Protein AF-A0AAN8GTQ2-F1 (afdb_monomer)

Radius of gyration: 20.66 Å; Cα contacts (8 Å, |Δi|>4): 176; chains: 1; bounding box: 75×50×49 Å

Mean predicted aligned error: 9.08 Å

Secondary structure (DSSP, 8-state):
-----------SHHHHHHHHHHHHHHHHH--SHHHHHHHHHHHHHHHHHHGGGGHHHHHHHHHHHHHHTT-SSHHHHHHHHHHHHHHHHHTS-HHHHHHHHGGGGG-SSHHHHHHHHHHHHHHHHHH-GGGS-HHHHHHHHHHHTT-SSHHHHHHHHHHHHHHHHHHHHHHHHHHHHTT--HHHHTTS--

InterPro domains:
  IPR011989 Armadillo-like helical [G3DSA:1.25.10.10] (17-190)
  IPR016024 Armadillo-type fold [SSF48371] (21-169)
  IPR021133 HEAT, type 2 [PS50077] (137-175)
  IPR024395 CLASP N-terminal domain [PF12348] (39-175)
  IPR034085 TOG domain [SM01349] (4-190)

Sequence (190 aa):
MRSSSLPSHPRTRTDDAAVIRSFLVNVNTTFTRGVVLLGMDILSALVSRLQERFRTQVGTVLPSLMDRLGDAKDQVREQDQALLLKIMDQAANPQFVWERMMGGFKHKNNRTREGLCLCLVSTLTVFGSQSLTLSKIVPHICNLLGDPTSQVRDGAMNCLIEIYRHVGERVRMDLGKKGLPQSRCVQMLK

Structure (mmCIF, N/CA/C/O backbone):
data_AF-A0AAN8GTQ2-F1
#
_entry.id   AF-A0AAN8GTQ2-F1
#
loop_
_atom_site.group_PDB
_atom_site.id
_atom_site.type_symbol
_atom_site.label_atom_id
_atom_site.label_alt_id
_atom_site.label_comp_id
_atom_site.label_asym_id
_atom_site.label_entity_id
_atom_site.label_seq_id
_atom_site.pdbx_PDB_ins_code
_atom_site.Cartn_x
_atom_site.Cartn_y
_atom_site.Cartn_z
_atom_site.occupancy
_atom_site.B_iso_or_equiv
_atom_site.auth_seq_id
_atom_site.auth_comp_id
_atom_site.auth_asym_id
_atom_site.auth_atom_id
_atom_site.pdbx_PDB_model_num
ATOM 1 N N . MET A 1 1 ? 46.907 -35.221 19.226 1.00 39.34 1 MET A N 1
ATOM 2 C CA . MET A 1 1 ? 47.387 -34.153 18.313 1.00 39.34 1 MET A CA 1
ATOM 3 C C . MET A 1 1 ? 47.202 -34.666 16.888 1.00 39.34 1 MET A C 1
ATOM 5 O O . MET A 1 1 ? 47.721 -35.732 16.628 1.00 39.34 1 MET A O 1
ATOM 9 N N . ARG A 1 2 ? 46.457 -34.094 15.938 1.00 40.84 2 ARG A N 1
ATOM 10 C CA . ARG A 1 2 ? 45.688 -32.849 15.781 1.00 40.84 2 ARG A CA 1
ATOM 11 C C . ARG A 1 2 ? 44.389 -33.210 15.037 1.00 40.84 2 ARG A C 1
ATOM 13 O O . ARG A 1 2 ? 44.450 -33.953 14.065 1.00 40.84 2 ARG A O 1
ATOM 20 N N . SER A 1 3 ? 43.249 -32.682 15.474 1.00 41.25 3 SER A N 1
ATOM 21 C CA . SER A 1 3 ? 42.011 -32.652 14.691 1.00 41.25 3 SER A CA 1
ATOM 22 C C . SER A 1 3 ? 42.158 -31.629 13.559 1.00 41.25 3 SER A C 1
ATOM 24 O O . SER A 1 3 ? 42.487 -30.469 13.798 1.00 41.25 3 SER A O 1
ATOM 26 N N . SER A 1 4 ? 41.948 -32.059 12.318 1.00 42.28 4 SER A N 1
ATOM 27 C CA . SER A 1 4 ? 41.868 -31.195 11.140 1.00 42.28 4 SER A CA 1
ATOM 28 C C . SER A 1 4 ? 40.453 -30.626 11.018 1.00 42.28 4 SER A C 1
ATOM 30 O O . SER A 1 4 ? 39.558 -31.237 10.441 1.00 42.28 4 SER A O 1
ATOM 32 N N . SER A 1 5 ? 40.234 -29.443 11.585 1.00 46.72 5 SER A N 1
ATOM 33 C CA . SER A 1 5 ? 39.046 -28.631 11.324 1.00 46.72 5 SER A CA 1
ATOM 34 C C . SER A 1 5 ? 39.146 -27.989 9.934 1.00 46.72 5 SER A C 1
ATOM 36 O O . SER A 1 5 ? 40.045 -27.197 9.657 1.00 46.72 5 SER A O 1
ATOM 38 N N . LEU A 1 6 ? 38.212 -28.342 9.046 1.00 45.44 6 LEU A N 1
ATOM 39 C CA . LEU A 1 6 ? 37.983 -27.642 7.779 1.00 45.44 6 LEU A CA 1
ATOM 40 C C . LEU A 1 6 ? 37.549 -26.188 8.059 1.00 45.44 6 LEU A C 1
ATOM 42 O O . LEU A 1 6 ? 36.713 -25.969 8.939 1.00 45.44 6 LEU A O 1
ATOM 46 N N . PRO A 1 7 ? 38.058 -25.187 7.320 1.00 41.56 7 PRO A N 1
ATOM 47 C CA . PRO A 1 7 ? 37.649 -23.803 7.512 1.00 41.56 7 PRO A CA 1
ATOM 48 C C . PRO A 1 7 ? 36.246 -23.574 6.933 1.00 41.56 7 PRO A C 1
ATOM 50 O O . PRO A 1 7 ? 36.043 -23.592 5.717 1.00 41.56 7 PRO A O 1
ATOM 53 N N . SER A 1 8 ? 35.274 -23.303 7.803 1.00 47.22 8 SER A N 1
ATOM 54 C CA . SER A 1 8 ? 33.954 -22.794 7.425 1.00 47.22 8 SER A CA 1
ATOM 55 C C . SER A 1 8 ? 34.099 -21.413 6.775 1.00 47.22 8 SER A C 1
ATOM 57 O O . SER A 1 8 ? 34.327 -20.416 7.459 1.00 47.22 8 SER A O 1
ATOM 59 N N . HIS A 1 9 ? 33.993 -21.348 5.447 1.00 44.94 9 HIS A N 1
ATOM 60 C CA . HIS A 1 9 ? 33.957 -20.084 4.709 1.00 44.94 9 HIS A CA 1
ATOM 61 C C . HIS A 1 9 ? 32.657 -19.318 5.010 1.00 44.94 9 HIS A C 1
ATOM 63 O O . HIS A 1 9 ? 31.577 -19.854 4.754 1.00 44.94 9 HIS A O 1
ATOM 69 N N . PRO A 1 10 ? 32.710 -18.049 5.452 1.00 40.88 10 PRO A N 1
ATOM 70 C CA . PRO A 1 10 ? 31.519 -17.220 5.563 1.00 40.88 10 PRO A CA 1
ATOM 71 C C . PRO A 1 10 ? 31.156 -16.650 4.178 1.00 40.88 10 PRO A C 1
ATOM 73 O O . PRO A 1 10 ? 31.469 -15.506 3.861 1.00 40.88 10 PRO A O 1
ATOM 76 N N . ARG A 1 11 ? 30.505 -17.449 3.322 1.00 53.31 11 ARG A N 1
ATOM 77 C CA . ARG A 1 11 ? 29.858 -16.958 2.087 1.00 53.31 11 ARG A CA 1
ATOM 78 C C . ARG A 1 11 ? 28.407 -16.606 2.375 1.00 53.31 11 ARG A C 1
ATOM 80 O O . ARG A 1 11 ? 27.545 -17.464 2.231 1.00 53.31 11 ARG A O 1
ATOM 87 N N . THR A 1 12 ? 28.120 -15.388 2.821 1.00 55.59 12 THR A N 1
ATOM 88 C CA . THR A 1 12 ? 26.711 -14.986 3.014 1.00 55.59 12 THR A CA 1
ATOM 89 C C . THR A 1 12 ? 26.444 -13.501 2.776 1.00 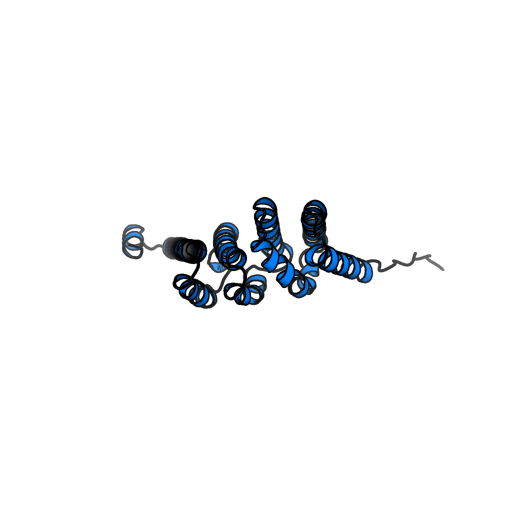55.59 12 THR A C 1
ATOM 91 O O . THR A 1 12 ? 25.449 -13.168 2.150 1.00 55.59 12 THR A O 1
ATOM 94 N N . ARG A 1 13 ? 27.315 -12.576 3.202 1.00 51.56 13 ARG A N 1
ATOM 95 C CA . ARG A 1 13 ? 26.955 -11.141 3.219 1.00 51.56 13 ARG A CA 1
ATOM 96 C C . ARG A 1 13 ? 27.177 -10.384 1.902 1.00 51.56 13 ARG A C 1
ATOM 98 O O . ARG A 1 13 ? 26.409 -9.482 1.578 1.00 51.56 13 ARG A O 1
ATOM 105 N N . THR A 1 14 ? 28.236 -10.706 1.165 1.00 54.50 14 THR A N 1
ATOM 106 C CA . THR A 1 14 ? 28.627 -9.998 -0.070 1.00 54.50 14 THR A CA 1
ATOM 107 C C . THR A 1 14 ? 27.729 -10.352 -1.252 1.00 54.50 14 THR A C 1
ATOM 109 O O . THR A 1 14 ? 27.403 -9.473 -2.053 1.00 54.50 14 THR A O 1
ATOM 112 N N . ASP A 1 15 ? 27.284 -11.607 -1.309 1.00 62.19 15 ASP A N 1
ATOM 113 C CA . ASP A 1 15 ? 26.455 -12.130 -2.393 1.00 62.19 15 ASP A CA 1
ATOM 114 C C . ASP A 1 15 ? 25.037 -11.545 -2.325 1.00 62.19 15 ASP A C 1
ATOM 116 O O . ASP A 1 15 ? 24.541 -11.032 -3.324 1.00 62.19 15 ASP A O 1
ATOM 120 N N . ASP A 1 16 ? 24.424 -11.493 -1.136 1.00 62.66 16 ASP A N 1
ATOM 121 C CA . ASP A 1 16 ? 23.087 -10.909 -0.937 1.00 62.66 16 ASP A CA 1
ATOM 122 C C . ASP A 1 16 ? 23.023 -9.438 -1.380 1.00 62.66 16 ASP A C 1
ATOM 124 O O . ASP A 1 16 ? 22.115 -9.030 -2.106 1.00 62.66 16 ASP A O 1
ATOM 128 N N . ALA A 1 17 ? 24.025 -8.637 -1.002 1.00 64.56 17 ALA A N 1
ATOM 129 C CA . ALA A 1 17 ? 24.090 -7.228 -1.381 1.00 64.56 17 ALA A CA 1
ATOM 130 C C . ALA A 1 17 ? 24.299 -7.034 -2.894 1.00 64.56 17 ALA A C 1
ATOM 132 O O . ALA A 1 17 ? 23.808 -6.059 -3.464 1.00 64.56 17 ALA A O 1
ATOM 133 N N . ALA A 1 18 ? 25.018 -7.943 -3.560 1.00 64.69 18 ALA A N 1
ATOM 134 C CA . ALA A 1 18 ? 25.186 -7.914 -5.010 1.00 64.69 18 ALA A CA 1
ATOM 135 C C . ALA A 1 18 ? 23.881 -8.261 -5.741 1.00 64.69 18 ALA A C 1
ATOM 137 O O . ALA A 1 18 ? 23.528 -7.560 -6.690 1.00 64.69 18 ALA A O 1
ATOM 138 N N . VAL A 1 19 ? 23.128 -9.262 -5.266 1.00 66.31 19 VAL A N 1
ATOM 139 C CA . VAL A 1 19 ? 21.817 -9.595 -5.848 1.00 66.31 19 VAL A CA 1
ATOM 140 C C . VAL A 1 19 ? 20.821 -8.456 -5.645 1.00 66.31 19 VAL A C 1
ATOM 142 O O . VAL A 1 19 ? 20.100 -8.113 -6.573 1.00 66.31 19 VAL A O 1
ATOM 145 N N . ILE A 1 20 ? 20.819 -7.797 -4.485 1.00 68.12 20 ILE A N 1
ATOM 146 C CA . ILE A 1 20 ? 19.931 -6.651 -4.233 1.00 68.12 20 ILE A CA 1
ATOM 147 C C . ILE A 1 20 ? 20.308 -5.456 -5.106 1.00 68.12 20 ILE A C 1
ATOM 149 O O . ILE A 1 20 ? 19.430 -4.818 -5.678 1.00 68.12 20 ILE A O 1
ATOM 153 N N . ARG A 1 21 ? 21.602 -5.175 -5.291 1.00 68.38 21 ARG A N 1
ATOM 154 C CA . ARG A 1 21 ? 22.041 -4.159 -6.260 1.00 68.38 21 ARG A CA 1
ATOM 155 C C . ARG A 1 21 ? 21.619 -4.519 -7.684 1.00 68.38 21 ARG A C 1
ATOM 157 O O . ARG A 1 21 ? 21.127 -3.651 -8.394 1.00 68.3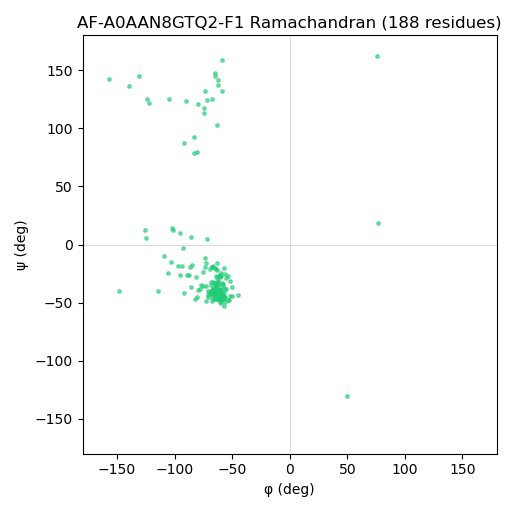8 21 ARG A O 1
ATOM 164 N N . SER A 1 22 ? 21.751 -5.784 -8.082 1.00 65.56 22 SER A N 1
ATOM 165 C CA . SER A 1 22 ? 21.263 -6.264 -9.379 1.00 65.56 22 SER A CA 1
ATOM 166 C C . SER A 1 22 ? 19.741 -6.130 -9.502 1.00 65.56 22 SER A C 1
ATOM 168 O O . SER A 1 22 ? 19.268 -5.704 -10.548 1.00 65.56 22 SER A O 1
ATOM 170 N N . PHE A 1 23 ? 18.976 -6.385 -8.435 1.00 65.25 23 PHE A N 1
ATOM 171 C CA . PHE A 1 23 ? 17.535 -6.134 -8.385 1.00 65.25 23 PHE A CA 1
ATOM 172 C C . PHE A 1 23 ? 17.208 -4.652 -8.591 1.00 65.25 23 PHE A C 1
ATOM 174 O O . PHE A 1 23 ? 16.395 -4.335 -9.451 1.00 65.25 23 PHE A O 1
ATOM 181 N N . LEU A 1 24 ? 17.865 -3.740 -7.866 1.00 64.19 24 LEU A N 1
ATOM 182 C CA . LEU A 1 24 ? 17.645 -2.297 -8.027 1.00 64.19 24 LEU A CA 1
ATOM 183 C C . LEU A 1 24 ? 17.963 -1.835 -9.449 1.00 64.19 24 LEU A C 1
ATOM 185 O O . LEU A 1 24 ? 17.229 -1.025 -10.005 1.00 64.19 24 LEU A O 1
ATOM 189 N N . VAL A 1 25 ? 19.023 -2.374 -10.056 1.00 59.53 25 VAL A N 1
ATOM 190 C CA . VAL A 1 25 ? 19.352 -2.119 -11.462 1.00 59.53 25 VAL A CA 1
ATOM 191 C C . VAL A 1 25 ? 18.269 -2.696 -12.377 1.00 59.53 25 VAL A C 1
ATOM 193 O O . VAL A 1 25 ? 17.776 -1.994 -13.250 1.00 59.53 25 VAL A O 1
ATOM 196 N N . ASN A 1 26 ? 17.816 -3.927 -12.180 1.00 59.34 26 ASN A N 1
ATOM 197 C CA . ASN A 1 26 ? 16.805 -4.523 -13.054 1.00 59.34 26 ASN A CA 1
ATOM 198 C C . ASN A 1 26 ? 15.456 -3.792 -12.958 1.00 59.34 26 ASN A C 1
ATOM 200 O O . ASN A 1 26 ? 14.866 -3.478 -13.991 1.00 59.34 26 ASN A O 1
ATOM 204 N N . VAL A 1 27 ? 15.007 -3.441 -11.750 1.00 58.88 27 VAL A N 1
ATOM 205 C CA . VAL A 1 27 ? 13.732 -2.736 -11.540 1.00 58.88 27 VAL A CA 1
ATOM 206 C C . VAL A 1 27 ? 13.791 -1.275 -11.984 1.00 58.88 27 VAL A C 1
ATOM 208 O O . VAL A 1 27 ? 12.810 -0.790 -12.543 1.00 58.88 27 VAL A O 1
ATOM 211 N N . ASN A 1 28 ? 14.924 -0.583 -11.810 1.00 55.06 28 ASN A N 1
ATOM 212 C CA . ASN A 1 28 ? 15.045 0.820 -12.223 1.00 55.06 28 ASN A CA 1
ATOM 213 C C . ASN A 1 28 ? 15.472 1.007 -13.692 1.00 55.06 28 ASN A C 1
ATOM 215 O O . ASN A 1 28 ? 15.267 2.094 -14.227 1.00 55.06 28 ASN A O 1
ATOM 219 N N . THR A 1 29 ? 16.059 -0.002 -14.355 1.00 47.34 29 THR A N 1
ATOM 220 C CA . THR A 1 29 ? 16.800 0.215 -15.620 1.00 47.34 29 THR A CA 1
ATOM 221 C C . THR A 1 29 ? 16.354 -0.629 -16.821 1.00 47.34 29 THR A C 1
ATOM 223 O O . THR A 1 29 ? 16.991 -0.521 -17.866 1.00 47.34 29 THR A O 1
ATOM 226 N N . THR A 1 30 ? 15.281 -1.436 -16.769 1.00 46.06 30 THR A N 1
ATOM 227 C CA . THR A 1 30 ? 14.898 -2.253 -17.947 1.00 46.06 30 THR A CA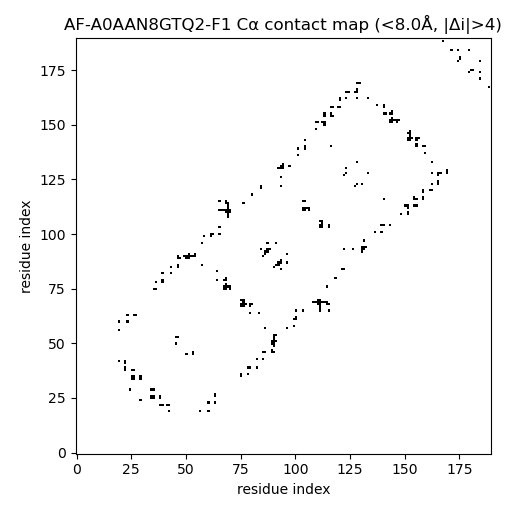 1
ATOM 228 C C . THR A 1 30 ? 13.482 -2.031 -18.485 1.00 46.06 30 THR A C 1
ATOM 230 O O . THR A 1 30 ? 12.469 -2.227 -17.824 1.00 46.06 30 THR A O 1
ATOM 233 N N . PHE A 1 31 ? 13.448 -1.655 -19.768 1.00 51.41 31 PHE A N 1
ATOM 234 C CA . PHE A 1 31 ? 12.292 -1.320 -20.609 1.00 51.41 31 PHE A CA 1
ATOM 235 C C . PHE A 1 31 ? 11.422 -2.539 -21.000 1.00 51.41 31 PHE A C 1
ATOM 237 O O . PHE A 1 31 ? 10.493 -2.411 -21.798 1.00 51.41 31 PHE A O 1
ATOM 244 N N . THR A 1 32 ? 11.715 -3.743 -20.487 1.00 55.62 32 THR A N 1
ATOM 245 C CA . THR A 1 32 ? 11.077 -4.996 -20.921 1.00 55.62 32 THR A CA 1
ATOM 246 C C . THR A 1 32 ? 10.421 -5.749 -19.758 1.00 55.62 32 THR A C 1
ATOM 248 O O . THR A 1 32 ? 11.040 -6.098 -18.757 1.00 55.62 32 THR A O 1
ATOM 251 N N . ARG A 1 33 ? 9.123 -6.052 -19.923 1.00 58.84 33 ARG A N 1
ATOM 252 C CA . ARG A 1 33 ? 8.247 -6.732 -18.942 1.00 58.84 33 ARG A CA 1
ATOM 253 C C . ARG A 1 33 ? 8.879 -7.956 -18.274 1.00 58.84 33 ARG A C 1
ATOM 255 O O . ARG A 1 33 ? 8.702 -8.145 -17.078 1.00 58.84 33 ARG A O 1
ATOM 262 N N . GLY A 1 34 ? 9.558 -8.798 -19.054 1.00 61.09 34 GLY A N 1
ATOM 263 C CA . GLY A 1 34 ? 10.115 -10.057 -18.555 1.00 61.09 34 GLY A CA 1
ATOM 264 C C . GLY A 1 34 ? 11.180 -9.853 -17.479 1.00 61.09 34 GLY A C 1
ATOM 265 O O . GLY A 1 34 ? 11.255 -10.645 -16.548 1.00 61.09 34 GLY A O 1
ATOM 266 N N . VAL A 1 35 ? 11.951 -8.766 -17.561 1.00 72.12 35 VAL A N 1
ATOM 267 C CA . VAL A 1 35 ? 13.033 -8.491 -16.608 1.00 72.12 35 VAL A CA 1
ATOM 268 C C . VAL A 1 35 ? 12.485 -7.972 -15.277 1.00 72.12 35 VAL A C 1
ATOM 270 O O . VAL A 1 35 ? 13.002 -8.336 -14.224 1.00 72.12 35 VAL A O 1
ATOM 273 N N . VAL A 1 36 ? 11.396 -7.195 -15.304 1.00 74.69 36 VAL A N 1
ATOM 274 C CA . VAL A 1 36 ? 10.745 -6.686 -14.084 1.00 74.69 36 VAL A CA 1
ATOM 275 C C . VAL A 1 36 ? 10.109 -7.821 -13.277 1.00 74.69 36 VAL A C 1
ATOM 277 O O . VAL A 1 36 ? 10.369 -7.922 -12.080 1.00 74.69 36 VAL A O 1
ATOM 280 N N . LEU A 1 37 ? 9.329 -8.697 -13.924 1.00 82.06 37 LEU A N 1
ATOM 281 C CA . LEU A 1 37 ? 8.673 -9.826 -13.244 1.00 82.06 37 LEU A CA 1
ATOM 282 C C . LEU A 1 37 ? 9.709 -10.813 -12.688 1.00 82.06 37 LEU A C 1
ATOM 284 O O . LEU A 1 37 ? 9.640 -11.182 -11.519 1.00 82.06 37 LEU A O 1
ATOM 288 N N . LEU A 1 38 ? 10.742 -11.144 -13.474 1.00 83.75 38 LEU A N 1
ATOM 289 C CA . LEU A 1 38 ? 11.848 -11.978 -12.998 1.00 83.75 38 LEU A CA 1
ATOM 290 C C . LEU A 1 38 ? 12.585 -11.327 -11.818 1.00 83.75 38 LEU A C 1
ATOM 292 O O . LEU A 1 38 ? 12.955 -12.006 -10.863 1.00 83.75 38 LEU A O 1
ATOM 296 N N . GLY A 1 39 ? 12.783 -10.007 -11.856 1.00 84.69 39 GLY A N 1
ATOM 297 C CA . GLY A 1 39 ? 13.346 -9.254 -10.739 1.00 84.69 39 GLY A CA 1
ATOM 298 C C . GLY A 1 39 ? 12.512 -9.407 -9.465 1.00 84.69 39 GLY A C 1
ATOM 299 O O . GLY A 1 39 ? 13.067 -9.699 -8.404 1.00 84.69 39 GLY A O 1
ATOM 300 N N . MET A 1 40 ? 11.188 -9.266 -9.563 1.00 89.00 40 MET A N 1
ATOM 301 C CA . MET A 1 40 ? 10.267 -9.466 -8.438 1.00 89.00 40 MET A CA 1
ATOM 302 C C . MET A 1 40 ? 10.278 -10.909 -7.923 1.00 89.00 40 MET A C 1
ATOM 304 O O . MET A 1 40 ? 10.277 -11.105 -6.709 1.00 89.00 40 MET A O 1
ATOM 308 N N . ASP A 1 41 ? 10.360 -11.912 -8.800 1.00 89.50 41 ASP A N 1
ATOM 309 C CA . ASP A 1 41 ? 10.472 -13.322 -8.404 1.00 89.50 41 ASP A CA 1
ATOM 310 C C . ASP A 1 41 ? 11.772 -13.605 -7.647 1.00 89.50 41 ASP A C 1
ATOM 312 O O . ASP A 1 41 ? 11.758 -14.246 -6.593 1.00 89.50 41 ASP A O 1
ATOM 316 N N . ILE A 1 42 ? 12.897 -13.067 -8.129 1.00 88.50 42 ILE A N 1
ATOM 317 C CA . ILE A 1 42 ? 14.187 -13.169 -7.438 1.00 88.50 42 ILE A CA 1
ATOM 318 C C . ILE A 1 42 ? 14.102 -12.496 -6.068 1.00 88.50 42 ILE A C 1
ATOM 320 O O . ILE A 1 42 ? 14.543 -13.074 -5.072 1.00 88.50 42 ILE A O 1
ATOM 324 N N . LEU A 1 43 ? 13.510 -11.300 -5.982 1.00 90.19 43 LEU A N 1
ATOM 325 C CA . LEU A 1 43 ? 13.360 -10.613 -4.702 1.00 90.19 43 LEU A CA 1
ATOM 326 C C . LEU A 1 43 ? 12.437 -11.380 -3.753 1.00 90.19 43 LEU A C 1
ATOM 328 O O . LEU A 1 43 ? 12.752 -11.528 -2.576 1.00 90.19 43 LEU A O 1
ATOM 332 N N . SER A 1 44 ? 11.343 -11.935 -4.266 1.00 93.44 44 SER A N 1
ATOM 333 C CA . SER A 1 44 ? 10.432 -12.800 -3.519 1.00 93.44 44 SER A CA 1
ATOM 334 C C . SER A 1 44 ? 11.153 -14.030 -2.961 1.00 93.44 44 SER A C 1
ATOM 336 O O . SER A 1 44 ? 10.964 -14.379 -1.792 1.00 93.44 44 SER A O 1
ATOM 338 N N . ALA A 1 45 ? 12.016 -14.669 -3.755 1.00 91.81 45 ALA A N 1
ATOM 339 C CA . ALA A 1 45 ? 12.839 -15.790 -3.310 1.00 91.81 45 ALA A CA 1
ATOM 340 C C . ALA A 1 45 ? 13.860 -15.364 -2.242 1.00 91.81 45 ALA A C 1
ATOM 342 O O . ALA A 1 45 ? 14.048 -16.072 -1.251 1.00 91.81 45 ALA A O 1
ATOM 343 N N . LEU A 1 46 ? 14.480 -14.187 -2.390 1.00 89.69 46 LEU A N 1
ATOM 344 C CA . LEU A 1 46 ? 15.387 -13.627 -1.387 1.00 89.69 46 LEU A CA 1
ATOM 345 C C . LEU A 1 46 ? 14.681 -13.331 -0.066 1.00 89.69 46 LEU A C 1
ATOM 347 O O . LEU A 1 46 ? 15.224 -13.678 0.980 1.00 89.69 46 LEU A O 1
ATOM 351 N N . VAL A 1 47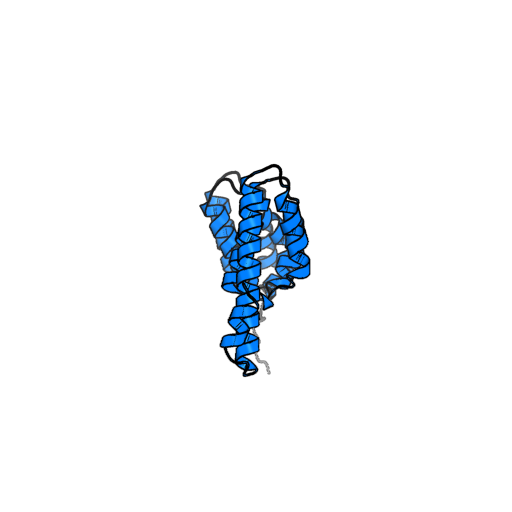 ? 13.482 -12.744 -0.096 1.00 94.62 47 VAL A N 1
ATOM 352 C CA . VAL A 1 47 ? 12.665 -12.515 1.105 1.00 94.62 47 VAL A CA 1
ATOM 353 C C . VAL A 1 47 ? 12.407 -13.844 1.811 1.00 94.62 47 VAL A C 1
ATOM 355 O O . VAL A 1 47 ? 12.673 -13.954 3.005 1.00 94.62 47 VAL A O 1
ATOM 358 N N . SER A 1 48 ? 12.024 -14.892 1.072 1.00 95.00 48 SER A N 1
ATOM 359 C CA . SER A 1 48 ? 11.834 -16.222 1.665 1.00 95.00 48 SER A CA 1
ATOM 360 C C . SER A 1 48 ? 13.111 -16.856 2.207 1.00 95.00 48 SER A C 1
ATOM 362 O O . SER A 1 48 ? 13.068 -17.563 3.210 1.00 95.00 48 SER A O 1
ATOM 364 N N . ARG A 1 49 ? 14.263 -16.617 1.581 1.00 94.12 49 ARG A N 1
ATOM 365 C CA . ARG A 1 49 ? 15.538 -17.188 2.033 1.00 94.12 49 ARG A CA 1
ATOM 366 C C . ARG A 1 49 ? 16.123 -16.448 3.236 1.00 94.12 49 ARG A C 1
ATOM 368 O O . ARG A 1 49 ? 16.768 -17.052 4.095 1.00 94.12 49 ARG A O 1
ATOM 375 N N . LEU A 1 50 ? 15.985 -15.127 3.259 1.00 91.25 50 LEU A N 1
ATOM 376 C CA . LEU A 1 50 ? 16.634 -14.257 4.235 1.00 91.25 50 LEU A CA 1
ATOM 377 C C . LEU A 1 50 ? 15.731 -13.933 5.426 1.00 91.25 50 LEU A C 1
ATOM 379 O O . LEU A 1 50 ? 16.276 -13.702 6.507 1.00 91.25 50 LEU A O 1
ATOM 383 N N . GLN A 1 51 ? 14.405 -13.969 5.256 1.00 94.00 51 GLN A N 1
ATOM 384 C CA . GLN A 1 51 ? 13.418 -13.682 6.303 1.00 94.00 51 GLN A CA 1
ATOM 385 C C . GLN A 1 51 ? 13.757 -12.350 6.999 1.00 94.00 51 GLN A C 1
ATOM 387 O O . GLN A 1 51 ? 14.079 -11.366 6.328 1.00 94.00 51 GLN A O 1
ATOM 392 N N . GLU A 1 52 ? 13.801 -12.311 8.332 1.00 92.81 52 GLU A N 1
ATOM 393 C CA . GLU A 1 52 ? 14.145 -11.120 9.119 1.00 92.81 52 GLU A CA 1
ATOM 394 C C . GLU A 1 52 ? 15.489 -10.473 8.736 1.00 92.81 52 GLU A C 1
ATOM 396 O O . GLU A 1 52 ? 15.651 -9.257 8.869 1.00 92.81 52 GLU A O 1
ATOM 401 N N . ARG A 1 53 ? 16.462 -11.229 8.198 1.00 91.06 53 ARG A N 1
ATOM 402 C CA . ARG A 1 53 ? 17.742 -10.649 7.735 1.00 91.06 53 ARG A CA 1
ATOM 403 C C . ARG A 1 53 ? 17.544 -9.683 6.565 1.00 91.06 53 ARG A C 1
ATOM 405 O O . ARG A 1 53 ? 18.322 -8.737 6.408 1.00 91.06 53 ARG A O 1
ATOM 412 N N . PHE A 1 54 ? 16.482 -9.874 5.781 1.00 92.12 54 PHE A N 1
ATOM 413 C CA . PHE A 1 54 ? 16.105 -8.980 4.689 1.00 92.12 54 PHE A CA 1
ATOM 414 C C . PHE A 1 54 ? 15.641 -7.603 5.187 1.00 92.12 54 PHE A C 1
ATOM 416 O O . PHE A 1 54 ? 15.708 -6.634 4.435 1.00 92.12 54 PHE A O 1
ATOM 423 N N . ARG A 1 55 ? 15.250 -7.455 6.463 1.00 92.94 55 ARG A N 1
ATOM 424 C CA . ARG A 1 55 ? 14.783 -6.181 7.043 1.00 92.94 55 ARG A CA 1
ATOM 425 C C . ARG A 1 55 ? 15.718 -5.001 6.776 1.00 92.94 55 ARG A C 1
ATOM 427 O O . ARG A 1 55 ? 15.254 -3.887 6.549 1.00 92.94 55 ARG A O 1
ATOM 434 N N . THR A 1 56 ? 17.030 -5.245 6.774 1.00 90.00 56 THR A N 1
ATOM 435 C CA . THR A 1 56 ? 18.059 -4.220 6.505 1.00 90.00 56 THR A CA 1
ATOM 436 C C . THR A 1 56 ? 18.007 -3.657 5.082 1.00 90.00 56 THR A C 1
ATOM 438 O O . THR A 1 56 ? 18.504 -2.564 4.839 1.00 90.00 56 THR A O 1
ATOM 441 N N . GLN A 1 57 ? 17.381 -4.385 4.160 1.00 88.19 57 GLN A N 1
ATOM 442 C CA . GLN A 1 57 ? 17.323 -4.104 2.727 1.00 88.19 57 GLN A CA 1
ATOM 443 C C . GLN A 1 57 ? 15.977 -3.506 2.312 1.00 88.19 57 GLN A C 1
ATOM 445 O O . GLN A 1 57 ? 15.864 -2.910 1.244 1.00 88.19 57 GLN A O 1
ATOM 450 N N . VAL A 1 58 ? 14.962 -3.608 3.178 1.00 91.19 58 VAL A N 1
ATOM 451 C CA . VAL A 1 58 ? 13.605 -3.092 2.944 1.00 91.19 58 VAL A CA 1
ATOM 452 C C . VAL A 1 58 ? 13.634 -1.617 2.541 1.00 91.19 58 VAL A C 1
ATOM 454 O O . VAL A 1 58 ? 13.048 -1.246 1.531 1.00 91.19 58 VAL A O 1
ATOM 457 N N . GLY A 1 59 ? 14.375 -0.775 3.269 1.00 88.94 59 GLY A N 1
ATOM 458 C CA . GLY A 1 59 ? 14.475 0.655 2.945 1.00 88.94 59 GLY A CA 1
ATOM 459 C C . GLY A 1 59 ? 15.082 0.938 1.566 1.00 88.94 59 GLY A C 1
ATOM 460 O O . GLY A 1 59 ? 14.761 1.952 0.957 1.00 88.94 59 GLY A O 1
ATOM 461 N N . THR A 1 60 ? 15.922 0.035 1.064 1.00 87.19 60 THR A N 1
ATOM 462 C CA . THR A 1 60 ? 16.573 0.159 -0.240 1.00 87.19 60 THR A CA 1
ATOM 463 C C . THR A 1 60 ? 15.639 -0.233 -1.384 1.00 87.19 60 THR A C 1
ATOM 465 O O . THR A 1 60 ? 15.654 0.422 -2.420 1.00 87.19 60 THR A O 1
ATOM 468 N N . VAL A 1 61 ? 14.822 -1.276 -1.210 1.00 89.50 61 VAL A N 1
ATOM 469 C CA . VAL A 1 61 ? 13.942 -1.786 -2.279 1.00 89.50 61 VAL A CA 1
ATOM 470 C C . VAL A 1 61 ? 12.587 -1.083 -2.344 1.00 89.50 61 VAL A C 1
ATOM 472 O O . VAL A 1 61 ? 11.989 -1.018 -3.415 1.00 89.50 61 VAL A O 1
ATOM 475 N N . LEU A 1 62 ? 12.104 -0.534 -1.224 1.00 91.44 62 LEU A N 1
ATOM 476 C CA . LEU A 1 62 ? 10.762 0.046 -1.138 1.00 91.44 62 LEU A CA 1
ATOM 477 C C . LEU A 1 62 ? 10.470 1.167 -2.145 1.00 91.44 62 LEU A C 1
ATOM 479 O O . LEU A 1 62 ? 9.372 1.143 -2.693 1.00 91.44 62 LEU A O 1
ATOM 483 N N . PRO A 1 63 ? 11.377 2.126 -2.429 1.00 90.75 63 PRO A N 1
ATOM 484 C CA . PRO A 1 63 ? 11.108 3.160 -3.430 1.00 90.75 63 PRO A CA 1
ATOM 485 C C . PRO A 1 63 ? 10.767 2.578 -4.804 1.00 90.75 63 PRO A C 1
ATOM 487 O O . PRO A 1 63 ? 9.771 2.963 -5.409 1.00 90.75 63 PRO A O 1
ATOM 490 N N . SER A 1 64 ? 11.540 1.586 -5.248 1.00 89.56 64 SER A N 1
ATOM 491 C CA . SER A 1 64 ? 11.319 0.921 -6.529 1.00 89.56 64 SER A CA 1
ATOM 492 C C . SER A 1 64 ? 10.014 0.121 -6.544 1.00 89.56 64 SER A C 1
ATOM 494 O O . SER A 1 64 ? 9.291 0.190 -7.532 1.00 89.56 64 SER A O 1
ATOM 496 N N . LEU A 1 65 ? 9.678 -0.595 -5.462 1.00 93.19 65 LEU A N 1
ATOM 497 C CA . LEU A 1 65 ? 8.395 -1.307 -5.353 1.00 93.19 65 LEU A CA 1
ATOM 498 C C . LEU A 1 65 ? 7.216 -0.318 -5.386 1.00 93.19 65 LEU A C 1
ATOM 500 O O . LEU A 1 65 ? 6.308 -0.451 -6.195 1.00 93.19 65 LEU A O 1
ATOM 504 N N . MET A 1 66 ? 7.279 0.783 -4.629 1.00 94.00 66 MET A N 1
ATOM 505 C CA . MET A 1 66 ? 6.238 1.822 -4.677 1.00 94.00 66 MET A CA 1
ATOM 506 C C . MET A 1 66 ? 6.007 2.377 -6.090 1.00 94.00 66 MET A C 1
ATOM 508 O O . MET A 1 66 ? 4.863 2.614 -6.476 1.00 94.00 66 MET A O 1
ATOM 512 N N . ASP A 1 67 ? 7.056 2.549 -6.894 1.00 91.50 67 ASP A N 1
ATOM 513 C CA . ASP A 1 67 ? 6.895 2.961 -8.290 1.00 91.50 67 ASP A CA 1
ATOM 514 C C . ASP A 1 67 ? 6.163 1.904 -9.132 1.00 91.50 67 ASP A C 1
ATOM 516 O O . ASP A 1 67 ? 5.416 2.254 -10.052 1.00 91.50 67 ASP A O 1
ATOM 520 N N . ARG A 1 68 ? 6.356 0.614 -8.831 1.00 92.25 68 ARG A N 1
ATOM 521 C CA . ARG A 1 68 ? 5.724 -0.512 -9.536 1.00 92.25 68 ARG A CA 1
ATOM 522 C C . ARG A 1 68 ? 4.252 -0.706 -9.181 1.00 92.25 68 ARG A C 1
ATOM 524 O O . ARG A 1 68 ? 3.506 -1.137 -10.057 1.00 92.25 68 ARG A O 1
ATOM 531 N N . LEU A 1 69 ? 3.787 -0.244 -8.019 1.00 95.56 69 LEU A N 1
ATOM 532 C CA . LEU A 1 69 ? 2.347 -0.094 -7.751 1.00 95.56 69 LEU A CA 1
ATOM 533 C C . LEU A 1 69 ? 1.638 0.809 -8.773 1.00 95.56 69 LEU A C 1
ATOM 535 O O . LEU A 1 69 ? 0.421 0.749 -8.901 1.00 95.56 69 LEU A O 1
ATOM 539 N N . GLY A 1 70 ? 2.374 1.658 -9.496 1.00 95.06 70 GLY A N 1
ATOM 540 C CA . GLY A 1 70 ? 1.842 2.514 -10.553 1.00 95.06 70 GLY A CA 1
ATOM 541 C C . GLY A 1 70 ? 2.097 2.023 -11.977 1.00 95.06 70 GLY A C 1
ATOM 542 O O . GLY A 1 70 ? 1.943 2.822 -12.907 1.00 95.06 70 GLY A O 1
ATOM 543 N N . ASP A 1 71 ? 2.535 0.773 -12.165 1.00 94.31 71 ASP A N 1
ATOM 544 C CA . ASP A 1 71 ? 2.891 0.242 -13.482 1.00 94.31 71 ASP A CA 1
ATOM 545 C C . ASP A 1 71 ? 1.677 0.166 -14.425 1.00 94.31 71 ASP A C 1
ATOM 547 O O . ASP A 1 71 ? 0.534 -0.061 -14.013 1.00 94.31 71 ASP A O 1
ATOM 551 N N . ALA A 1 72 ? 1.924 0.350 -15.724 1.00 91.00 72 ALA A N 1
ATOM 552 C CA . ALA A 1 72 ? 0.886 0.297 -16.748 1.00 91.00 72 ALA A CA 1
ATOM 553 C C . ALA A 1 72 ? 0.235 -1.091 -16.869 1.00 91.00 72 ALA A C 1
ATOM 555 O O . ALA A 1 72 ? -0.866 -1.192 -17.402 1.00 91.00 72 ALA A O 1
ATOM 556 N N . LYS A 1 73 ? 0.905 -2.153 -16.400 1.00 90.00 73 LYS A N 1
ATOM 557 C CA . LYS A 1 73 ? 0.424 -3.534 -16.489 1.00 90.00 73 LYS A CA 1
ATOM 558 C C . LYS A 1 73 ? -0.087 -4.033 -15.146 1.00 90.00 73 LYS A C 1
ATOM 560 O O . LYS A 1 73 ? 0.658 -4.069 -14.172 1.00 90.00 73 LYS A O 1
ATOM 565 N N . ASP A 1 74 ? -1.323 -4.511 -15.143 1.00 92.94 74 ASP A N 1
ATOM 566 C CA . ASP A 1 74 ? -2.028 -4.988 -13.948 1.00 92.94 74 ASP A CA 1
ATOM 567 C C . ASP A 1 74 ? -1.256 -6.105 -13.244 1.00 92.94 74 ASP A C 1
ATOM 569 O O . ASP A 1 74 ? -0.981 -6.003 -12.054 1.00 92.94 74 ASP A O 1
ATOM 573 N N . GLN A 1 75 ? -0.751 -7.072 -14.014 1.00 93.38 75 GLN A N 1
ATOM 574 C CA . GLN A 1 75 ? 0.075 -8.167 -13.504 1.00 93.38 75 GLN A CA 1
ATOM 575 C C . GLN A 1 75 ? 1.310 -7.689 -12.716 1.00 93.38 75 GLN A C 1
ATOM 577 O O . GLN A 1 75 ? 1.675 -8.300 -11.717 1.00 93.38 75 GLN A O 1
ATOM 582 N N . VAL A 1 76 ? 1.966 -6.603 -13.150 1.00 92.94 76 VAL A N 1
ATOM 583 C CA . VAL A 1 76 ? 3.135 -6.058 -12.435 1.00 92.94 76 VAL A CA 1
ATOM 584 C C . VAL A 1 76 ? 2.691 -5.468 -11.099 1.00 92.94 76 VAL A C 1
ATOM 586 O O . VAL A 1 76 ? 3.343 -5.708 -10.090 1.00 92.94 76 VAL A O 1
ATOM 589 N N . ARG A 1 77 ? 1.567 -4.740 -11.078 1.00 95.06 77 ARG A N 1
ATOM 590 C CA . ARG A 1 77 ? 1.021 -4.147 -9.848 1.00 95.06 77 ARG A CA 1
ATOM 591 C C . ARG A 1 77 ? 0.576 -5.215 -8.848 1.00 95.06 77 ARG A C 1
ATOM 593 O O . ARG A 1 77 ? 0.840 -5.080 -7.658 1.00 95.06 77 ARG A O 1
ATOM 600 N N . GLU A 1 78 ? -0.070 -6.276 -9.325 1.00 96.00 78 GLU A N 1
ATOM 601 C CA . GLU A 1 78 ? -0.519 -7.405 -8.502 1.00 96.00 78 GLU A CA 1
ATOM 602 C C . GLU A 1 78 ? 0.661 -8.159 -7.881 1.00 96.00 78 GLU A C 1
ATOM 604 O O . GLU A 1 78 ? 0.671 -8.412 -6.675 1.00 96.00 78 GLU A O 1
ATOM 609 N N . GLN A 1 79 ? 1.690 -8.474 -8.675 1.00 95.44 79 GLN A N 1
ATOM 610 C CA . GLN A 1 79 ? 2.885 -9.157 -8.178 1.00 95.44 79 GLN A CA 1
ATOM 611 C C . GLN A 1 79 ? 3.685 -8.280 -7.207 1.00 95.44 79 GLN A C 1
ATOM 613 O O . GLN A 1 79 ? 4.192 -8.779 -6.201 1.00 95.44 79 GLN A O 1
ATOM 618 N N . ASP A 1 80 ? 3.763 -6.976 -7.471 1.00 96.25 80 ASP A N 1
ATOM 619 C CA . ASP A 1 80 ? 4.395 -6.013 -6.575 1.00 96.25 80 ASP A CA 1
ATOM 620 C C . ASP A 1 80 ? 3.665 -5.917 -5.227 1.00 96.25 80 ASP A C 1
ATOM 622 O O . ASP A 1 80 ? 4.287 -6.035 -4.170 1.00 96.25 80 ASP A O 1
ATOM 626 N N . GLN A 1 81 ? 2.333 -5.810 -5.245 1.00 98.25 81 GLN A N 1
ATOM 627 C CA . GLN A 1 81 ? 1.519 -5.821 -4.031 1.00 98.25 81 GLN A CA 1
ATOM 628 C C . GLN A 1 81 ? 1.691 -7.133 -3.251 1.00 98.25 81 GLN A C 1
ATOM 630 O O . GLN A 1 81 ? 1.893 -7.102 -2.036 1.00 98.25 81 GLN A O 1
ATOM 635 N N . ALA A 1 82 ? 1.678 -8.284 -3.930 1.00 98.25 82 ALA A N 1
ATOM 636 C CA . ALA A 1 82 ? 1.919 -9.579 -3.296 1.00 98.25 82 ALA A CA 1
ATOM 637 C C . ALA A 1 82 ? 3.312 -9.653 -2.646 1.00 98.25 82 ALA A C 1
ATOM 639 O O . ALA A 1 82 ? 3.461 -10.169 -1.536 1.00 98.25 82 ALA A O 1
ATOM 640 N N . LEU A 1 83 ? 4.335 -9.095 -3.299 1.00 97.69 83 LEU A N 1
ATOM 641 C CA . LEU A 1 83 ? 5.688 -9.020 -2.759 1.00 97.69 83 LEU A CA 1
ATOM 642 C C . LEU A 1 83 ? 5.780 -8.082 -1.548 1.00 97.69 83 LEU A C 1
ATOM 644 O O . LEU A 1 83 ? 6.429 -8.431 -0.563 1.00 97.69 83 LEU A O 1
ATOM 648 N N . LEU A 1 84 ? 5.107 -6.931 -1.575 1.00 98.38 84 LEU A N 1
ATOM 649 C CA . LEU A 1 84 ? 5.022 -6.022 -0.430 1.00 98.38 84 LEU A CA 1
ATOM 650 C C . LEU A 1 84 ? 4.382 -6.711 0.781 1.00 98.38 84 LEU A C 1
ATOM 652 O O . LEU A 1 84 ? 4.948 -6.661 1.873 1.00 98.38 84 LEU A O 1
ATOM 656 N N . LEU A 1 85 ? 3.266 -7.420 0.589 1.00 98.62 85 LEU A N 1
ATOM 657 C CA . LEU A 1 85 ? 2.625 -8.202 1.653 1.00 98.62 85 LEU A CA 1
ATOM 658 C C . LEU A 1 85 ? 3.549 -9.315 2.166 1.00 98.62 85 LEU A C 1
ATOM 660 O O . LEU A 1 85 ? 3.664 -9.524 3.369 1.00 98.62 85 LEU A O 1
ATOM 664 N N . LYS A 1 86 ? 4.292 -9.983 1.281 1.00 98.38 86 LYS A N 1
ATOM 665 C CA . LYS A 1 86 ? 5.276 -10.997 1.677 1.00 98.38 86 LYS A CA 1
ATOM 666 C C . LYS A 1 86 ? 6.431 -10.417 2.496 1.00 98.38 86 LYS A C 1
ATOM 668 O O . LYS A 1 86 ? 6.878 -11.043 3.452 1.00 98.38 86 LYS A O 1
ATOM 673 N N . ILE A 1 87 ? 6.916 -9.224 2.151 1.00 98.06 87 ILE A N 1
ATOM 674 C CA . ILE A 1 87 ? 7.915 -8.504 2.954 1.00 98.06 87 ILE A CA 1
ATOM 675 C C . ILE A 1 87 ? 7.342 -8.197 4.343 1.00 98.06 87 ILE A C 1
ATOM 677 O O . ILE A 1 87 ? 8.057 -8.377 5.332 1.00 98.06 87 ILE A O 1
ATOM 681 N N . MET A 1 88 ? 6.071 -7.779 4.411 1.00 98.50 88 MET A N 1
ATOM 682 C CA . MET A 1 88 ? 5.365 -7.495 5.666 1.00 98.50 88 MET A CA 1
ATOM 683 C C . MET A 1 88 ? 5.216 -8.729 6.577 1.00 98.50 88 MET A C 1
ATOM 685 O O . MET A 1 88 ? 5.212 -8.611 7.802 1.00 98.50 88 MET A O 1
ATOM 689 N N . ASP A 1 89 ? 5.085 -9.905 5.967 1.00 98.19 89 ASP A N 1
ATOM 690 C CA . ASP A 1 89 ? 4.922 -11.186 6.653 1.00 98.19 89 ASP A CA 1
ATOM 691 C C . ASP A 1 89 ? 6.266 -11.784 7.109 1.00 98.19 89 ASP A C 1
ATOM 693 O O . ASP A 1 89 ? 6.424 -12.184 8.258 1.00 98.19 89 ASP A O 1
ATOM 697 N N . GLN A 1 90 ? 7.266 -11.803 6.222 1.00 97.81 90 GLN A N 1
ATOM 698 C CA . GLN A 1 90 ? 8.480 -12.617 6.397 1.00 97.81 90 GLN A CA 1
ATOM 699 C C . GLN A 1 90 ? 9.728 -11.823 6.795 1.00 97.81 90 GLN A C 1
ATOM 701 O O . GLN A 1 90 ? 10.669 -12.382 7.359 1.00 97.81 90 GLN A O 1
ATOM 706 N N . ALA A 1 91 ? 9.790 -10.527 6.475 1.00 96.88 91 ALA A N 1
ATOM 707 C CA . ALA A 1 91 ? 11.005 -9.730 6.656 1.00 96.88 91 ALA A CA 1
ATOM 708 C C . ALA A 1 91 ? 10.862 -8.618 7.696 1.00 96.88 91 ALA A C 1
ATOM 710 O O . ALA A 1 91 ? 11.802 -8.348 8.445 1.00 96.88 91 ALA A O 1
ATOM 711 N N . ALA A 1 92 ? 9.723 -7.932 7.738 1.00 97.19 92 ALA A N 1
ATOM 712 C CA . ALA A 1 92 ? 9.468 -6.860 8.690 1.00 97.19 92 ALA A CA 1
ATOM 713 C C . ALA A 1 92 ? 7.970 -6.670 8.877 1.00 97.19 92 ALA A C 1
ATOM 715 O O . ALA A 1 92 ? 7.263 -6.697 7.894 1.00 97.19 92 ALA A O 1
ATOM 716 N N . ASN A 1 93 ? 7.491 -6.384 10.087 1.00 97.69 93 ASN A N 1
ATOM 717 C CA . ASN A 1 93 ? 6.051 -6.218 10.321 1.00 97.69 93 ASN A CA 1
ATOM 718 C C . ASN A 1 93 ? 5.398 -5.094 9.467 1.00 97.69 93 ASN A C 1
ATOM 720 O O . ASN A 1 93 ? 6.092 -4.157 9.046 1.00 97.69 93 ASN A O 1
ATOM 724 N N . PRO A 1 94 ? 4.060 -5.126 9.266 1.00 98.44 94 PRO A N 1
ATOM 725 C CA . PRO A 1 94 ? 3.340 -4.132 8.464 1.00 98.44 94 PRO A CA 1
ATOM 726 C C . PRO A 1 94 ? 3.625 -2.680 8.860 1.00 98.44 94 PRO A C 1
ATOM 728 O O . PRO A 1 94 ? 3.888 -1.847 7.992 1.00 98.44 94 PRO A O 1
ATOM 731 N N . GLN A 1 95 ? 3.649 -2.375 10.162 1.00 98.31 95 GLN A N 1
ATOM 732 C CA . GLN A 1 95 ? 3.920 -1.027 10.668 1.00 98.31 95 GLN A CA 1
ATOM 733 C C . GLN A 1 95 ? 5.278 -0.489 10.186 1.00 98.31 95 GLN A C 1
ATOM 735 O O . GLN A 1 95 ? 5.357 0.646 9.719 1.00 98.31 95 GLN A O 1
ATOM 740 N N . PHE A 1 96 ? 6.338 -1.301 10.244 1.00 97.94 96 PHE A N 1
ATOM 741 C CA . PHE A 1 96 ? 7.683 -0.908 9.813 1.00 97.94 96 PHE A CA 1
ATOM 742 C C . PHE A 1 96 ? 7.741 -0.549 8.322 1.00 97.94 96 PHE A C 1
ATOM 744 O O . PHE A 1 96 ? 8.455 0.382 7.929 1.00 97.94 96 PHE A O 1
ATOM 751 N N . VAL A 1 97 ? 7.018 -1.301 7.493 1.00 98.25 97 VAL A N 1
ATOM 752 C CA . VAL A 1 97 ? 6.959 -1.087 6.044 1.00 98.25 97 VAL A CA 1
ATOM 753 C C . VAL A 1 97 ? 6.138 0.165 5.727 1.00 98.25 97 VAL A C 1
ATOM 755 O O . VAL A 1 97 ? 6.622 1.060 5.031 1.00 98.25 97 VAL A O 1
ATOM 758 N N . TRP A 1 98 ? 4.945 0.292 6.312 1.00 98.12 98 TRP A N 1
ATOM 759 C CA . TRP A 1 98 ? 4.050 1.427 6.076 1.00 98.12 98 TRP A CA 1
ATOM 760 C C . TRP A 1 98 ? 4.633 2.766 6.526 1.00 98.12 98 TRP A C 1
ATOM 762 O O . TRP A 1 98 ? 4.460 3.763 5.827 1.00 98.12 98 TRP A O 1
ATOM 772 N N . GLU A 1 99 ? 5.418 2.799 7.607 1.00 97.00 99 GLU A N 1
ATOM 773 C CA . GLU A 1 99 ? 6.147 4.005 8.032 1.00 97.00 99 GLU A CA 1
ATOM 774 C C . GLU A 1 99 ? 7.074 4.582 6.958 1.00 97.00 99 GLU A C 1
ATOM 776 O O . GLU A 1 99 ? 7.340 5.783 6.956 1.00 97.00 99 GLU A O 1
ATOM 781 N N . ARG A 1 100 ? 7.536 3.748 6.023 1.00 96.25 100 ARG A N 1
ATOM 782 C CA . ARG A 1 100 ? 8.403 4.147 4.907 1.00 96.25 100 ARG A CA 1
ATOM 783 C C . ARG A 1 100 ? 7.630 4.404 3.616 1.00 96.25 100 ARG A C 1
ATOM 785 O O . ARG A 1 100 ? 8.149 5.084 2.738 1.00 96.25 100 ARG A O 1
ATOM 792 N N . MET A 1 101 ? 6.402 3.898 3.505 1.00 96.38 101 MET A N 1
ATOM 793 C CA . MET A 1 101 ? 5.586 4.013 2.293 1.00 96.38 101 MET A CA 1
ATOM 794 C C . MET A 1 101 ? 4.627 5.208 2.287 1.00 96.38 101 MET A C 1
ATOM 796 O O . MET A 1 101 ? 4.196 5.625 1.215 1.00 96.38 101 MET A O 1
ATOM 800 N N . MET A 1 102 ? 4.317 5.815 3.442 1.00 94.56 102 MET A N 1
ATOM 801 C CA . MET A 1 102 ? 3.346 6.926 3.531 1.00 94.56 102 MET A CA 1
ATOM 802 C C . MET A 1 102 ? 3.665 8.120 2.611 1.00 94.56 102 MET A C 1
ATOM 804 O O . MET A 1 102 ? 2.754 8.813 2.157 1.00 94.56 102 MET A O 1
ATOM 808 N N . GLY A 1 103 ? 4.943 8.361 2.291 1.00 95.19 103 GLY A N 1
ATOM 809 C CA . GLY A 1 103 ? 5.338 9.405 1.338 1.00 95.19 103 GLY A CA 1
ATOM 810 C C . GLY A 1 103 ? 4.763 9.200 -0.071 1.00 95.19 103 GLY A C 1
ATOM 811 O O . GLY A 1 103 ? 4.502 10.173 -0.778 1.00 95.19 103 GLY A O 1
ATOM 812 N N . GLY A 1 104 ? 4.489 7.951 -0.456 1.00 96.31 104 GLY A N 1
ATOM 813 C CA . GLY A 1 104 ? 3.960 7.598 -1.768 1.00 96.31 104 GLY A CA 1
ATOM 814 C C . GLY A 1 104 ? 2.534 8.095 -2.031 1.00 96.31 104 GLY A C 1
ATOM 815 O O . GLY A 1 104 ? 2.157 8.262 -3.189 1.00 96.31 104 GLY A O 1
ATOM 816 N N . PHE A 1 105 ? 1.754 8.453 -1.003 1.00 97.62 105 PHE A N 1
ATOM 817 C CA . PHE A 1 105 ? 0.441 9.085 -1.210 1.00 97.62 105 PHE A CA 1
ATOM 818 C C . PHE A 1 105 ? 0.543 10.454 -1.902 1.00 97.62 105 PHE A C 1
ATOM 820 O O . PHE A 1 105 ? -0.441 10.949 -2.434 1.00 97.62 105 PHE A O 1
ATOM 827 N N . LYS A 1 106 ? 1.733 11.066 -1.947 1.00 96.81 106 LYS A N 1
ATOM 828 C CA . LYS A 1 106 ? 2.002 12.306 -2.695 1.00 96.81 106 LYS A CA 1
ATOM 829 C C . LYS A 1 106 ? 2.746 12.056 -4.012 1.00 96.81 106 LYS A C 1
ATOM 831 O O . LYS A 1 106 ? 3.309 12.985 -4.587 1.00 96.81 106 LYS A O 1
ATOM 836 N N . HIS A 1 107 ? 2.802 10.810 -4.483 1.00 97.44 107 HIS A N 1
ATOM 837 C CA . HIS A 1 107 ? 3.556 10.457 -5.680 1.00 97.44 107 HIS A CA 1
ATOM 838 C C . HIS A 1 107 ? 2.971 11.114 -6.938 1.00 97.44 107 HIS A C 1
ATOM 840 O O . HIS A 1 107 ? 1.756 11.241 -7.075 1.00 97.44 107 HIS A O 1
ATOM 846 N N . LYS A 1 108 ? 3.827 11.500 -7.893 1.00 95.81 108 LYS A N 1
ATOM 847 C CA . LYS A 1 108 ? 3.406 12.176 -9.136 1.00 95.81 108 LYS A CA 1
ATOM 848 C C . LYS A 1 108 ? 2.499 11.308 -10.017 1.00 95.81 108 LYS A C 1
ATOM 850 O O . LYS A 1 108 ? 1.576 11.819 -10.645 1.00 95.81 108 LYS A O 1
ATOM 855 N N . ASN A 1 109 ? 2.737 9.995 -10.042 1.00 96.38 109 ASN A N 1
ATOM 856 C CA . ASN A 1 109 ? 1.933 9.047 -10.812 1.00 96.38 109 ASN A CA 1
ATOM 857 C C . ASN A 1 109 ? 0.634 8.724 -10.058 1.00 96.38 109 ASN A C 1
ATOM 859 O O . ASN A 1 109 ? 0.686 8.209 -8.941 1.00 96.38 109 ASN A O 1
ATOM 863 N N . ASN A 1 110 ? -0.516 8.999 -10.678 1.00 97.69 110 ASN A N 1
ATOM 864 C CA . ASN A 1 110 ? -1.834 8.738 -10.092 1.00 97.69 110 ASN A CA 1
ATOM 865 C C . ASN A 1 110 ? -2.072 7.253 -9.792 1.00 97.69 110 ASN A C 1
ATOM 867 O O . ASN A 1 110 ? -2.550 6.937 -8.706 1.00 97.69 110 ASN A O 1
ATOM 871 N N . ARG A 1 111 ? -1.625 6.348 -10.671 1.00 97.25 111 ARG A N 1
ATOM 872 C CA . ARG A 1 111 ? -1.730 4.897 -10.463 1.00 97.25 111 ARG A CA 1
ATOM 873 C C . ARG A 1 111 ? -0.978 4.432 -9.223 1.00 97.25 111 ARG A C 1
ATOM 875 O O . ARG A 1 111 ? -1.445 3.539 -8.538 1.00 97.25 111 ARG A O 1
ATOM 882 N N . THR A 1 112 ? 0.155 5.054 -8.891 1.00 97.88 112 THR A N 1
ATOM 883 C CA . THR A 1 112 ? 0.876 4.744 -7.645 1.00 97.88 112 THR A CA 1
ATOM 884 C C . THR A 1 112 ? 0.061 5.149 -6.418 1.00 97.88 112 THR A C 1
ATOM 886 O O . THR A 1 112 ? -0.010 4.390 -5.456 1.00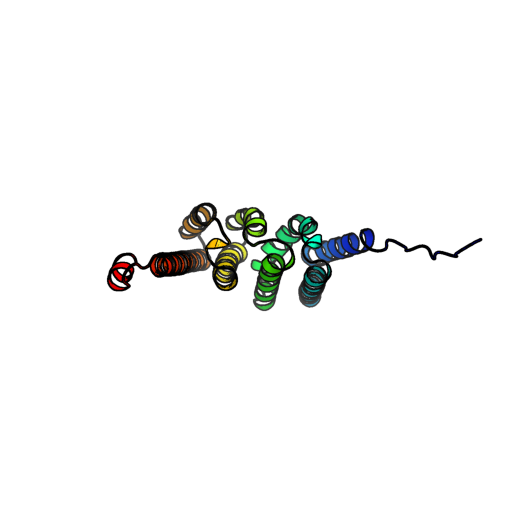 97.88 112 THR A O 1
ATOM 889 N N . ARG A 1 113 ? -0.567 6.335 -6.441 1.00 98.38 113 ARG A N 1
ATOM 890 C CA . ARG A 1 113 ? -1.400 6.812 -5.324 1.00 98.38 113 ARG A CA 1
ATOM 891 C C . ARG A 1 113 ? -2.603 5.893 -5.103 1.00 98.38 113 ARG A C 1
ATOM 893 O O . ARG A 1 113 ? -2.860 5.494 -3.973 1.00 98.38 113 ARG A O 1
ATOM 900 N N . GLU A 1 114 ? -3.275 5.503 -6.183 1.00 98.00 114 GLU A N 1
ATOM 901 C CA . GLU A 1 114 ? -4.351 4.504 -6.167 1.00 98.00 114 GLU A CA 1
ATOM 902 C C . GLU A 1 114 ? -3.853 3.128 -5.689 1.00 98.00 114 GLU A C 1
ATOM 904 O O . GLU A 1 114 ? -4.443 2.524 -4.793 1.00 98.00 114 GLU A O 1
ATOM 909 N N . GLY A 1 115 ? -2.725 2.654 -6.224 1.00 98.12 115 GLY A N 1
ATOM 910 C CA . GLY A 1 115 ? -2.116 1.375 -5.862 1.00 98.12 115 GLY A CA 1
ATOM 911 C C . GLY A 1 115 ? -1.763 1.277 -4.377 1.00 98.12 115 GLY A C 1
ATOM 912 O O . GLY A 1 115 ? -1.915 0.213 -3.780 1.00 98.12 115 GLY A O 1
ATOM 913 N N . LEU A 1 116 ? -1.378 2.387 -3.739 1.00 98.38 116 LEU A N 1
ATOM 914 C CA . LEU A 1 116 ? -1.178 2.443 -2.289 1.00 98.38 116 LEU A CA 1
ATOM 915 C C . LEU A 1 116 ? -2.484 2.284 -1.505 1.00 98.38 116 LEU A C 1
ATOM 917 O O . LEU A 1 116 ? -2.485 1.571 -0.505 1.00 98.38 116 LEU A O 1
ATOM 921 N N . CYS A 1 117 ? -3.595 2.877 -1.952 1.00 98.44 117 CYS A N 1
ATOM 922 C CA . CYS A 1 117 ? -4.909 2.642 -1.341 1.00 98.44 117 CYS A CA 1
ATOM 923 C C . CYS A 1 117 ? -5.282 1.152 -1.404 1.00 98.44 117 CYS A C 1
ATOM 925 O O . CYS A 1 117 ? -5.642 0.557 -0.389 1.00 98.44 117 CYS A O 1
ATOM 927 N N . LEU A 1 118 ? -5.106 0.518 -2.567 1.00 98.25 118 LEU A N 1
ATOM 928 C CA . LEU A 1 118 ? -5.363 -0.917 -2.747 1.00 98.25 118 LEU A CA 1
ATOM 929 C C . LEU A 1 118 ? -4.431 -1.787 -1.886 1.00 98.25 118 LEU A C 1
ATOM 931 O O . LEU A 1 118 ? -4.865 -2.766 -1.273 1.00 98.25 118 LEU A O 1
ATOM 935 N N . CYS A 1 119 ? -3.151 -1.418 -1.795 1.00 98.62 119 CYS A N 1
ATOM 936 C CA . CYS A 1 119 ? -2.177 -2.109 -0.953 1.00 98.62 119 CYS A CA 1
ATOM 937 C C . CYS A 1 119 ? -2.532 -1.989 0.536 1.00 98.62 119 CYS A C 1
ATOM 939 O O . CYS A 1 119 ? -2.333 -2.943 1.290 1.00 98.62 119 CYS A O 1
ATOM 941 N N . LEU A 1 120 ? -3.075 -0.848 0.974 1.00 98.62 120 LEU A N 1
ATOM 942 C CA . LEU A 1 120 ? -3.503 -0.643 2.358 1.00 98.62 120 LEU A CA 1
ATOM 943 C C . LEU A 1 120 ? -4.697 -1.530 2.709 1.00 98.62 120 LEU A C 1
ATOM 945 O O . LEU A 1 120 ? -4.657 -2.215 3.729 1.00 98.62 120 LEU A O 1
ATOM 949 N N . VAL A 1 121 ? -5.709 -1.592 1.840 1.00 98.56 121 VAL A N 1
ATOM 950 C CA . VAL A 1 121 ? -6.853 -2.508 1.998 1.00 98.56 121 VAL A CA 1
ATOM 951 C C . VAL A 1 121 ? -6.386 -3.961 2.084 1.00 98.56 121 VAL A C 1
ATOM 953 O O . VAL A 1 121 ? -6.791 -4.699 2.984 1.00 98.56 121 VAL A O 1
ATOM 956 N N . SER A 1 122 ? -5.471 -4.362 1.201 1.00 98.56 122 SER A N 1
ATOM 957 C CA . SER A 1 122 ? -4.913 -5.718 1.206 1.00 98.56 122 SER A CA 1
ATOM 958 C C . SER A 1 122 ? -4.121 -5.999 2.486 1.00 98.56 122 SER A C 1
ATOM 960 O O . SER A 1 122 ? -4.248 -7.070 3.073 1.00 98.56 122 SER A O 1
ATOM 962 N N . THR A 1 123 ? -3.374 -5.010 2.987 1.00 98.62 123 THR A N 1
ATOM 963 C CA . THR A 1 123 ? -2.665 -5.118 4.272 1.00 98.62 123 THR A CA 1
ATOM 964 C C . THR A 1 123 ? -3.650 -5.345 5.420 1.00 98.62 123 THR A C 1
ATOM 966 O O . THR A 1 123 ? -3.432 -6.217 6.256 1.00 98.62 123 THR A O 1
ATOM 969 N N . LEU A 1 124 ? -4.754 -4.595 5.463 1.00 98.06 124 LEU A N 1
ATOM 970 C CA . LEU A 1 124 ? -5.780 -4.753 6.497 1.00 98.06 124 LEU A CA 1
ATOM 971 C C . LEU A 1 124 ? -6.479 -6.108 6.420 1.00 98.06 124 LEU A C 1
ATOM 973 O O . LEU A 1 124 ? -6.742 -6.715 7.456 1.00 98.06 124 LEU A O 1
ATOM 977 N N . THR A 1 125 ? -6.718 -6.595 5.205 1.00 97.50 125 THR A N 1
ATOM 978 C CA . THR A 1 125 ? -7.326 -7.905 4.965 1.00 97.50 125 THR A CA 1
ATOM 979 C C . THR A 1 125 ? -6.433 -9.038 5.468 1.00 97.50 125 THR A C 1
ATOM 981 O O . THR A 1 125 ? -6.925 -9.959 6.112 1.00 97.50 125 THR A O 1
ATOM 984 N N . VAL A 1 126 ? -5.121 -8.960 5.217 1.00 97.94 126 VAL A N 1
ATOM 985 C CA . VAL A 1 126 ? -4.163 -10.016 5.585 1.00 97.94 126 VAL A CA 1
ATOM 986 C C . VAL A 1 126 ? -3.758 -9.947 7.061 1.00 97.94 126 VAL A C 1
ATOM 988 O O . VAL A 1 126 ? -3.725 -10.971 7.738 1.00 97.94 126 VAL A O 1
ATOM 991 N N . PHE A 1 127 ? -3.452 -8.755 7.579 1.00 97.62 127 PHE A N 1
ATOM 992 C CA . PHE A 1 127 ? -2.819 -8.588 8.895 1.00 97.62 127 PHE A CA 1
ATOM 993 C C . PHE A 1 127 ? -3.744 -7.997 9.969 1.00 97.62 127 PHE A C 1
ATOM 995 O O . PHE A 1 127 ? -3.391 -7.976 11.152 1.00 97.62 127 PHE A O 1
ATOM 1002 N N . GLY A 1 128 ? -4.925 -7.508 9.588 1.00 95.44 128 GLY A N 1
ATOM 1003 C CA . GLY A 1 128 ? -5.872 -6.849 10.486 1.00 95.44 128 GLY A CA 1
ATOM 1004 C C . GLY A 1 128 ? -5.477 -5.419 10.873 1.00 95.44 128 GLY A C 1
ATOM 1005 O O . GLY A 1 128 ? -4.323 -4.994 10.768 1.00 95.44 128 GLY A O 1
ATOM 1006 N N . SER A 1 129 ? -6.453 -4.651 11.367 1.00 95.06 129 SER A N 1
ATOM 1007 C CA . SER A 1 129 ? -6.292 -3.226 11.707 1.00 95.06 129 SER A CA 1
ATOM 1008 C C . SER A 1 129 ? -5.363 -2.950 12.892 1.00 95.06 129 SER A C 1
ATOM 1010 O O . SER A 1 129 ? -4.887 -1.831 13.050 1.00 95.06 129 SER A O 1
ATOM 1012 N N . GLN A 1 130 ? -5.099 -3.939 13.744 1.00 94.38 130 GLN A N 1
ATOM 1013 C CA . GLN A 1 130 ? -4.169 -3.848 14.874 1.00 94.38 130 GLN A CA 1
ATOM 1014 C C . GLN A 1 130 ? -2.695 -3.843 14.446 1.00 94.38 130 GLN A C 1
ATOM 1016 O O . GLN A 1 130 ? -1.841 -3.424 15.222 1.00 94.38 130 GLN A O 1
ATOM 1021 N N . SER A 1 131 ? -2.395 -4.297 13.225 1.00 96.31 131 SER A N 1
ATOM 1022 C CA . SER A 1 131 ? -1.030 -4.306 12.689 1.00 96.31 131 SER A CA 1
ATOM 1023 C C . SER A 1 131 ? -0.519 -2.912 12.302 1.00 96.31 131 SER A C 1
ATOM 1025 O O . SER A 1 131 ? 0.678 -2.751 12.062 1.00 96.31 131 SER A O 1
ATOM 1027 N N . LEU A 1 132 ? -1.411 -1.911 12.258 1.00 97.81 132 LEU A N 1
ATOM 1028 C CA . LEU A 1 132 ? -1.127 -0.550 11.815 1.00 97.81 132 LEU A CA 1
ATOM 1029 C C . LEU A 1 132 ? -1.645 0.509 12.790 1.00 97.81 132 LEU A C 1
ATOM 1031 O O . LEU A 1 132 ? -2.744 0.430 13.339 1.00 97.81 132 LEU A O 1
ATOM 1035 N N . THR A 1 133 ? -0.889 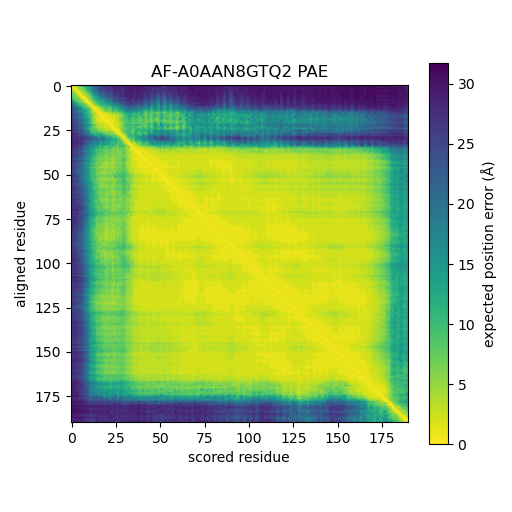1.596 12.911 1.00 96.88 133 THR A N 1
ATOM 1036 C CA . THR A 1 133 ? -1.329 2.829 13.570 1.00 96.88 133 THR A CA 1
ATOM 1037 C C . THR A 1 133 ? -2.139 3.671 12.587 1.00 96.88 133 THR A C 1
ATOM 1039 O O . THR A 1 133 ? -1.641 4.633 12.000 1.00 96.88 133 THR A O 1
ATOM 1042 N N . LEU A 1 134 ? -3.406 3.302 12.389 1.00 96.19 134 LEU A N 1
ATOM 1043 C CA . LEU A 1 134 ? -4.265 3.900 11.360 1.00 96.19 134 LEU A CA 1
ATOM 1044 C C . LEU A 1 134 ? -4.483 5.406 11.523 1.00 96.19 134 LEU A C 1
ATOM 1046 O O . LEU A 1 134 ? -4.617 6.103 10.522 1.00 96.19 134 LEU A O 1
ATOM 1050 N N . SER A 1 135 ? -4.416 5.938 12.745 1.00 95.69 135 SER A N 1
ATOM 1051 C CA . SER A 1 135 ? -4.501 7.384 12.992 1.00 95.69 135 SER A CA 1
ATOM 1052 C C . SER A 1 135 ? -3.398 8.192 12.298 1.00 95.69 135 SER A C 1
ATOM 1054 O O . SER A 1 135 ? -3.612 9.362 11.999 1.00 95.69 135 SER A O 1
ATOM 1056 N N . LYS A 1 136 ? -2.241 7.580 11.998 1.00 96.38 136 LYS A N 1
ATOM 1057 C CA . LYS A 1 136 ? -1.168 8.218 11.219 1.00 96.38 136 LYS A CA 1
ATOM 1058 C C . LYS A 1 136 ? -1.417 8.160 9.712 1.00 96.38 136 LYS A C 1
ATOM 1060 O O . LYS A 1 136 ? -0.944 9.032 8.999 1.00 96.38 136 LYS A O 1
ATOM 1065 N N . ILE A 1 137 ? -2.147 7.153 9.232 1.00 97.69 137 ILE A N 1
ATOM 1066 C CA . ILE A 1 137 ? -2.338 6.885 7.799 1.00 97.69 137 ILE A CA 1
ATOM 1067 C C . ILE A 1 137 ? -3.592 7.586 7.266 1.00 97.69 137 ILE A C 1
ATOM 1069 O O . ILE A 1 137 ? -3.550 8.182 6.194 1.00 97.69 137 ILE A O 1
ATOM 1073 N N . VAL A 1 138 ? -4.689 7.574 8.031 1.00 97.50 138 VAL A N 1
ATOM 1074 C CA . VAL A 1 138 ? -5.990 8.149 7.641 1.00 97.50 138 VAL A CA 1
ATOM 1075 C C . VAL A 1 138 ? -5.888 9.588 7.114 1.00 97.50 138 VAL A C 1
ATOM 1077 O O . VAL A 1 138 ? -6.463 9.842 6.057 1.00 97.50 138 VAL A O 1
ATOM 1080 N N . PRO A 1 139 ? -5.121 10.518 7.726 1.00 97.75 139 PRO A N 1
ATOM 1081 C CA . PRO A 1 139 ? -4.981 11.871 7.185 1.00 97.75 139 PRO A CA 1
ATOM 1082 C C . PRO A 1 139 ? -4.442 11.907 5.747 1.00 97.75 139 PRO A C 1
ATOM 1084 O O . PRO A 1 139 ? -4.847 12.757 4.957 1.00 97.75 139 PRO A O 1
ATOM 1087 N N . HIS A 1 140 ? -3.558 10.973 5.376 1.00 97.81 140 HIS A N 1
ATOM 1088 C CA . HIS A 1 140 ? -3.055 10.870 4.006 1.00 97.81 140 HIS A CA 1
ATOM 1089 C C . HIS A 1 140 ? -4.142 10.414 3.030 1.00 97.81 140 HIS A C 1
ATOM 1091 O O . HIS A 1 140 ? -4.228 10.969 1.938 1.00 97.81 140 HIS A O 1
ATOM 1097 N N . ILE A 1 141 ? -4.992 9.466 3.433 1.00 98.06 141 ILE A N 1
ATOM 1098 C CA . ILE A 1 141 ? -6.108 8.987 2.606 1.00 98.06 141 ILE A CA 1
ATOM 1099 C C . ILE A 1 141 ? -7.164 10.083 2.438 1.00 98.06 141 ILE A C 1
ATOM 1101 O O . ILE A 1 141 ? -7.637 10.311 1.330 1.00 98.06 141 ILE A O 1
ATOM 1105 N N . CYS A 1 142 ? -7.480 10.829 3.501 1.00 97.56 142 CYS A N 1
ATOM 1106 C CA . CYS A 1 142 ? -8.413 11.954 3.418 1.00 97.56 142 CYS A CA 1
ATOM 1107 C C . CYS A 1 142 ? -7.940 13.025 2.425 1.00 97.56 142 CYS A C 1
ATOM 1109 O O . CYS A 1 142 ? -8.752 13.561 1.678 1.00 97.56 142 CYS A O 1
ATOM 1111 N N . ASN A 1 143 ? -6.632 13.298 2.356 1.00 97.62 143 ASN A N 1
ATOM 1112 C CA . ASN A 1 143 ? -6.088 14.228 1.360 1.00 97.62 143 ASN A CA 1
ATOM 1113 C C . ASN A 1 143 ? -6.320 13.745 -0.083 1.00 97.62 143 ASN A C 1
ATOM 1115 O O . ASN A 1 143 ? -6.511 14.567 -0.976 1.00 97.62 143 ASN A O 1
ATOM 1119 N N . LEU A 1 144 ? -6.338 12.428 -0.320 1.00 98.12 144 LEU A N 1
ATOM 1120 C CA . LEU A 1 144 ? -6.598 11.855 -1.644 1.00 98.12 144 LEU A CA 1
ATOM 1121 C C . LEU A 1 144 ? -8.058 11.974 -2.093 1.00 98.12 144 LEU A C 1
ATOM 1123 O O . LEU A 1 144 ? -8.325 11.875 -3.287 1.00 98.12 144 LEU A O 1
ATOM 1127 N N . LEU A 1 145 ? -9.001 12.256 -1.190 1.00 97.75 145 LEU A N 1
ATOM 1128 C CA . LEU A 1 145 ? -10.382 12.565 -1.581 1.00 97.75 145 LEU A CA 1
ATOM 1129 C C . LEU A 1 145 ? -10.472 13.850 -2.421 1.00 97.75 145 LEU A C 1
ATOM 1131 O O . LEU A 1 145 ? -11.423 14.021 -3.176 1.00 97.75 145 LEU A O 1
ATOM 1135 N N . GLY A 1 146 ? -9.475 14.735 -2.319 1.00 96.94 146 GLY A N 1
ATOM 1136 C CA . GLY A 1 146 ? -9.330 15.931 -3.151 1.00 96.94 146 GLY A CA 1
ATOM 1137 C C . GLY A 1 146 ? -8.424 15.749 -4.373 1.00 96.94 146 GLY A C 1
ATOM 1138 O O . GLY A 1 146 ? -8.054 16.744 -4.993 1.00 96.94 146 GLY A O 1
ATOM 1139 N N . ASP A 1 147 ? -8.013 14.521 -4.714 1.00 98.44 147 ASP A N 1
ATOM 1140 C CA . ASP A 1 147 ? -7.098 14.281 -5.836 1.00 98.44 147 ASP A CA 1
ATOM 1141 C C . ASP A 1 147 ? -7.721 14.720 -7.175 1.00 98.44 147 ASP A C 1
ATOM 1143 O O . ASP A 1 147 ? -8.912 14.483 -7.398 1.00 98.44 147 ASP A O 1
ATOM 1147 N N . PRO A 1 148 ? -6.956 15.313 -8.115 1.00 97.44 148 PRO A N 1
ATOM 1148 C CA . PRO A 1 148 ? -7.482 15.670 -9.435 1.00 97.44 148 PRO A CA 1
ATOM 1149 C C . PRO A 1 148 ? -7.986 14.457 -10.236 1.00 97.44 148 PRO A C 1
ATOM 1151 O O . PRO A 1 148 ? -8.882 14.594 -11.069 1.00 97.44 148 PRO A O 1
ATOM 1154 N N . THR A 1 149 ? -7.455 13.261 -9.976 1.00 97.81 149 THR A N 1
ATOM 1155 C CA . THR A 1 149 ? -7.797 12.025 -10.691 1.00 97.81 149 THR A CA 1
ATOM 1156 C C . THR A 1 149 ? -8.963 11.314 -10.004 1.00 97.81 149 THR A C 1
ATOM 1158 O O . THR A 1 149 ? -8.860 10.969 -8.829 1.00 97.81 149 THR A O 1
ATOM 1161 N N . SER A 1 150 ? -10.057 11.041 -10.725 1.00 97.81 150 SER A N 1
ATOM 1162 C CA . SER A 1 150 ? -11.249 10.402 -10.138 1.00 97.81 150 SER A CA 1
ATOM 1163 C C . SER A 1 150 ? -10.959 9.020 -9.562 1.00 97.81 150 SER A C 1
ATOM 1165 O O . SER A 1 150 ? -11.347 8.758 -8.433 1.00 97.81 150 SER A O 1
ATOM 1167 N N . GLN A 1 151 ? -10.178 8.197 -10.264 1.00 96.81 151 GLN A N 1
ATOM 1168 C CA . GLN A 1 151 ? -9.801 6.858 -9.800 1.00 96.81 151 GLN A CA 1
ATOM 1169 C C . GLN A 1 151 ? -9.078 6.890 -8.445 1.00 96.81 151 GLN A C 1
ATOM 1171 O O . GLN A 1 151 ? -9.293 6.030 -7.597 1.00 96.81 151 GLN A O 1
ATOM 1176 N N . VAL A 1 152 ? -8.255 7.917 -8.201 1.00 98.31 152 VAL A N 1
ATOM 1177 C CA . VAL A 1 152 ? -7.558 8.076 -6.916 1.00 98.31 152 VAL A CA 1
ATOM 1178 C C . VAL A 1 152 ? -8.542 8.458 -5.809 1.00 98.31 152 VAL A C 1
ATOM 1180 O O . VAL A 1 152 ? -8.443 7.918 -4.708 1.00 98.31 152 VAL A O 1
ATOM 1183 N N . ARG A 1 153 ? -9.515 9.335 -6.098 1.00 98.56 153 ARG A N 1
ATOM 1184 C CA . ARG A 1 153 ? -10.578 9.693 -5.142 1.00 98.56 153 ARG A CA 1
ATOM 1185 C C . ARG A 1 153 ? -11.450 8.486 -4.794 1.00 98.56 153 ARG A C 1
ATOM 1187 O O . ARG A 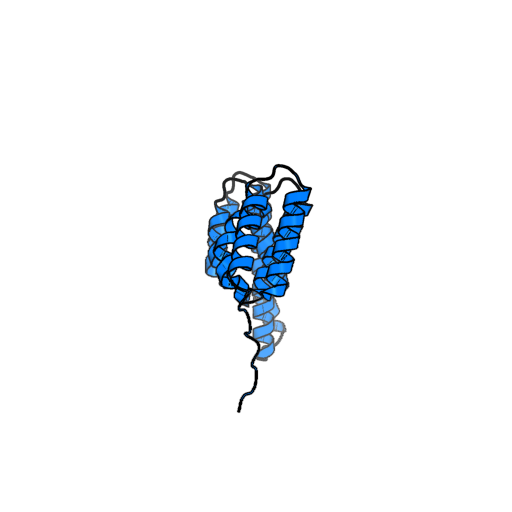1 153 ? -11.704 8.248 -3.615 1.00 98.56 153 ARG A O 1
ATOM 1194 N N . ASP A 1 154 ? -11.846 7.704 -5.795 1.00 98.00 154 ASP A N 1
ATOM 1195 C CA . ASP A 1 154 ? -12.661 6.498 -5.619 1.00 98.00 154 ASP A CA 1
ATOM 1196 C C . ASP A 1 154 ? -11.896 5.436 -4.815 1.00 98.00 154 ASP A C 1
ATOM 1198 O O . ASP A 1 154 ? -12.416 4.882 -3.844 1.00 98.00 154 ASP A O 1
ATOM 1202 N N . GLY A 1 155 ? -10.619 5.217 -5.147 1.00 97.56 155 GLY A N 1
ATOM 1203 C CA . GLY A 1 155 ? -9.731 4.326 -4.402 1.00 97.56 155 GLY A CA 1
ATOM 1204 C C . GLY A 1 155 ? -9.526 4.764 -2.949 1.00 97.56 155 GLY A C 1
ATOM 1205 O O . GLY A 1 155 ? -9.519 3.926 -2.047 1.00 97.56 155 GLY A O 1
ATOM 1206 N N . ALA A 1 156 ? -9.407 6.069 -2.692 1.00 98.38 156 ALA A N 1
ATOM 1207 C CA . ALA A 1 156 ? -9.314 6.619 -1.341 1.00 98.38 156 ALA A CA 1
ATOM 1208 C C . ALA A 1 156 ? -10.616 6.441 -0.546 1.00 98.38 156 ALA A C 1
ATOM 1210 O O . ALA A 1 156 ? -10.569 6.031 0.615 1.00 98.38 156 ALA A O 1
ATOM 1211 N N . MET A 1 157 ? -11.772 6.682 -1.171 1.00 98.25 157 MET A N 1
ATOM 1212 C CA . MET A 1 157 ? -13.079 6.458 -0.550 1.00 98.25 157 MET A CA 1
ATOM 1213 C C . MET A 1 157 ? -13.266 4.986 -0.171 1.00 98.25 157 MET A C 1
ATOM 1215 O O . MET A 1 157 ? -13.592 4.679 0.976 1.00 98.25 157 MET A O 1
ATOM 1219 N N . ASN A 1 158 ? -12.976 4.069 -1.098 1.00 98.00 158 ASN A N 1
ATOM 1220 C CA . ASN A 1 158 ? -13.022 2.634 -0.829 1.00 98.00 158 ASN A CA 1
ATOM 1221 C C . ASN A 1 158 ? -12.060 2.240 0.303 1.00 98.00 158 ASN A C 1
ATOM 1223 O O . ASN A 1 158 ? -12.423 1.497 1.212 1.00 98.00 158 ASN A O 1
ATOM 1227 N N . CYS A 1 159 ? -10.848 2.797 0.307 1.00 98.06 159 CYS A N 1
ATOM 1228 C CA . CYS A 1 159 ? -9.881 2.542 1.367 1.00 98.06 159 CYS A CA 1
ATOM 1229 C C . CYS A 1 159 ? -10.377 2.997 2.749 1.00 98.06 159 CYS A C 1
ATOM 1231 O O . CYS A 1 159 ? -10.139 2.299 3.735 1.00 98.06 159 CYS A O 1
ATOM 1233 N N . LEU A 1 160 ? -11.065 4.140 2.846 1.00 97.75 160 LEU A N 1
ATOM 1234 C CA . LEU A 1 160 ? -11.658 4.596 4.106 1.00 97.75 160 LEU A CA 1
ATOM 1235 C C . LEU A 1 160 ? -12.767 3.655 4.577 1.00 97.75 160 LEU A C 1
ATOM 1237 O O . LEU A 1 160 ? -12.771 3.284 5.749 1.00 97.75 160 LEU A O 1
ATOM 1241 N N . ILE A 1 161 ? -13.663 3.233 3.680 1.00 96.81 161 ILE A N 1
ATOM 1242 C CA . ILE A 1 161 ? -14.731 2.268 3.996 1.00 96.81 161 ILE A CA 1
ATOM 1243 C C . ILE A 1 161 ? -14.133 0.998 4.614 1.00 96.81 161 ILE A C 1
ATOM 1245 O O . ILE A 1 161 ? -14.562 0.559 5.682 1.00 96.81 161 ILE A O 1
ATOM 1249 N N . GLU A 1 162 ? -13.085 0.459 3.994 1.00 97.38 162 GLU A N 1
ATOM 1250 C CA . GLU A 1 162 ? -12.400 -0.742 4.471 1.00 97.38 162 GLU A CA 1
ATOM 1251 C C . GLU A 1 162 ? -11.691 -0.527 5.814 1.00 97.38 162 GLU A C 1
ATOM 1253 O O . GLU A 1 162 ? -11.775 -1.373 6.707 1.00 97.38 162 GLU A O 1
ATOM 1258 N N . ILE A 1 163 ? -11.062 0.634 6.022 1.00 95.94 163 ILE A N 1
ATOM 1259 C CA . ILE A 1 163 ? -10.507 1.011 7.329 1.00 95.94 163 ILE A CA 1
ATOM 1260 C C . ILE A 1 163 ? -11.595 0.968 8.412 1.00 95.94 163 ILE A C 1
ATOM 1262 O O . ILE A 1 163 ? -11.390 0.341 9.456 1.00 95.94 163 ILE A O 1
ATOM 1266 N N . TYR A 1 164 ? -12.753 1.592 8.176 1.00 92.88 164 TYR A N 1
ATOM 1267 C CA . TYR A 1 164 ? -13.855 1.597 9.141 1.00 92.88 164 TYR A CA 1
ATOM 1268 C C . TYR A 1 164 ? -14.409 0.192 9.390 1.00 92.88 164 TYR A C 1
ATOM 1270 O O . TYR A 1 164 ? -14.634 -0.167 10.549 1.00 92.88 164 TYR A O 1
ATOM 1278 N N . ARG A 1 165 ? -14.554 -0.628 8.342 1.00 94.19 165 ARG A N 1
ATOM 1279 C CA . ARG A 1 165 ? -14.994 -2.028 8.447 1.00 94.19 165 ARG A CA 1
ATOM 1280 C C . ARG A 1 165 ? -14.078 -2.832 9.369 1.00 94.19 165 ARG A C 1
ATOM 1282 O O . ARG A 1 165 ? -14.544 -3.409 10.352 1.00 94.19 165 ARG A O 1
ATOM 1289 N N . HIS A 1 166 ? -12.771 -2.792 9.119 1.00 92.69 166 HIS A N 1
ATOM 1290 C CA . HIS A 1 166 ? -11.785 -3.532 9.907 1.00 92.69 166 HIS A CA 1
ATOM 1291 C C . HIS A 1 166 ? -11.632 -3.013 11.346 1.00 92.69 166 HIS A C 1
ATOM 1293 O O . HIS A 1 166 ? -11.331 -3.786 12.261 1.00 92.69 166 HIS A O 1
ATOM 1299 N N . VAL A 1 167 ? -11.805 -1.709 11.584 1.00 91.06 167 VAL A N 1
ATOM 1300 C CA . VAL A 1 167 ? -11.805 -1.152 12.947 1.00 91.06 167 VAL A CA 1
ATOM 1301 C C . VAL A 1 167 ? -13.075 -1.565 13.696 1.00 91.06 167 VAL A C 1
ATOM 1303 O O . VAL A 1 167 ? -12.980 -1.985 14.850 1.00 91.06 167 VAL A O 1
ATOM 1306 N N . GLY A 1 168 ? -14.241 -1.508 13.049 1.00 87.00 168 GLY A N 1
ATOM 1307 C CA . GLY A 1 168 ? -15.515 -1.938 13.627 1.00 87.00 168 GLY A CA 1
ATOM 1308 C C . GLY A 1 168 ? -15.535 -3.426 13.979 1.00 87.00 168 GLY A C 1
ATOM 1309 O O . GLY A 1 168 ? -15.921 -3.793 15.090 1.00 87.00 168 GLY A O 1
ATOM 1310 N N . GLU A 1 169 ? -15.044 -4.289 13.084 1.00 88.00 169 GLU A N 1
ATOM 1311 C CA . GLU A 1 169 ? -14.883 -5.725 13.350 1.00 88.00 169 GLU A CA 1
ATOM 1312 C C . GLU A 1 169 ? -13.985 -5.989 14.561 1.00 88.00 169 GLU A C 1
ATOM 1314 O O . GLU A 1 169 ? -14.363 -6.772 15.438 1.00 88.00 169 GLU A O 1
ATOM 1319 N N . ARG A 1 170 ? -12.849 -5.286 14.661 1.00 85.19 170 ARG A N 1
ATOM 1320 C CA . ARG A 1 170 ? -11.945 -5.389 15.815 1.00 85.19 170 ARG A CA 1
ATOM 1321 C C . ARG A 1 170 ? -12.644 -5.003 17.116 1.00 85.19 170 ARG A C 1
ATOM 1323 O O . ARG A 1 170 ? -12.604 -5.765 18.079 1.00 85.19 170 ARG A O 1
ATOM 1330 N N . VAL A 1 171 ? -13.312 -3.848 17.145 1.00 83.81 171 VAL A N 1
ATOM 1331 C CA . VAL A 1 171 ? -14.032 -3.378 18.341 1.00 83.81 171 VAL A CA 1
ATOM 1332 C C . VAL A 1 171 ? -15.096 -4.395 18.756 1.00 83.81 171 VAL A C 1
ATOM 1334 O O . VAL A 1 171 ? -15.169 -4.762 19.926 1.00 83.81 171 VAL A O 1
ATOM 1337 N N . ARG A 1 172 ? -15.870 -4.930 17.805 1.00 83.25 172 ARG A N 1
ATOM 1338 C CA . ARG A 1 172 ? -16.882 -5.962 18.077 1.00 83.25 172 ARG A CA 1
ATOM 1339 C C . ARG A 1 172 ? -16.275 -7.222 18.706 1.00 83.25 172 ARG A C 1
ATOM 1341 O O . ARG A 1 172 ? -16.857 -7.769 19.644 1.00 83.25 172 ARG A O 1
ATOM 1348 N N . MET A 1 173 ? -15.113 -7.673 18.228 1.00 83.19 173 MET A N 1
ATOM 1349 C CA . MET A 1 173 ? -14.400 -8.817 18.810 1.00 83.19 173 MET A CA 1
ATOM 1350 C C . MET A 1 173 ? -13.933 -8.544 20.245 1.00 83.19 173 MET A C 1
ATOM 1352 O O . MET A 1 173 ? -14.105 -9.398 21.117 1.00 83.19 173 MET A O 1
ATOM 1356 N N . ASP A 1 174 ? -13.379 -7.361 20.510 1.00 82.94 174 ASP A N 1
ATOM 1357 C CA . ASP A 1 174 ? -12.881 -6.988 21.839 1.00 82.94 174 ASP A CA 1
ATOM 1358 C C . ASP A 1 174 ? -14.012 -6.862 22.869 1.00 82.94 174 ASP A C 1
ATOM 1360 O O . ASP A 1 174 ? -13.867 -7.307 24.011 1.00 82.94 174 ASP A O 1
ATOM 1364 N N . LEU A 1 175 ? -15.160 -6.304 22.471 1.00 79.88 175 LEU A N 1
ATOM 1365 C CA . LEU A 1 175 ? -16.342 -6.210 23.333 1.00 79.88 175 LEU A CA 1
ATOM 1366 C C . LEU A 1 175 ? -16.939 -7.595 23.625 1.00 79.88 175 LEU A C 1
ATOM 1368 O O . LEU A 1 175 ? -17.309 -7.869 24.768 1.00 79.88 175 LEU A O 1
ATOM 1372 N N . GLY A 1 176 ? -16.966 -8.490 22.631 1.00 79.44 176 GLY A N 1
ATOM 1373 C CA . GLY A 1 176 ? -17.408 -9.875 22.812 1.00 79.44 176 GLY A CA 1
ATOM 1374 C C . GLY A 1 176 ? -16.555 -10.640 23.830 1.00 79.44 176 GLY A C 1
ATOM 1375 O O . GLY A 1 176 ? -17.098 -11.295 24.717 1.00 79.44 176 GLY A O 1
ATOM 1376 N N . LYS A 1 177 ? -15.224 -10.488 23.778 1.00 82.19 177 LYS A N 1
ATOM 1377 C CA . LYS A 1 177 ? -14.301 -11.088 24.764 1.00 82.19 177 LYS A CA 1
ATOM 1378 C C . LYS A 1 177 ? -14.505 -10.554 26.184 1.00 82.19 177 LYS A C 1
ATOM 1380 O O . LYS A 1 177 ? -14.250 -11.271 27.144 1.00 82.19 177 LYS A O 1
ATOM 1385 N N . LYS A 1 178 ? -14.966 -9.308 26.321 1.00 79.56 178 LYS A N 1
ATOM 1386 C CA . LYS A 1 178 ? -15.271 -8.669 27.612 1.00 79.56 178 LYS A CA 1
ATOM 1387 C C . LYS A 1 178 ? -16.686 -8.975 28.128 1.00 79.56 178 LYS A C 1
ATOM 1389 O O . LYS A 1 178 ? -17.087 -8.406 29.138 1.00 79.56 178 LYS A O 1
ATOM 1394 N N . GLY A 1 179 ? -17.436 -9.861 27.464 1.00 69.31 179 GLY A N 1
ATOM 1395 C CA . GLY A 1 179 ? -18.749 -10.326 27.925 1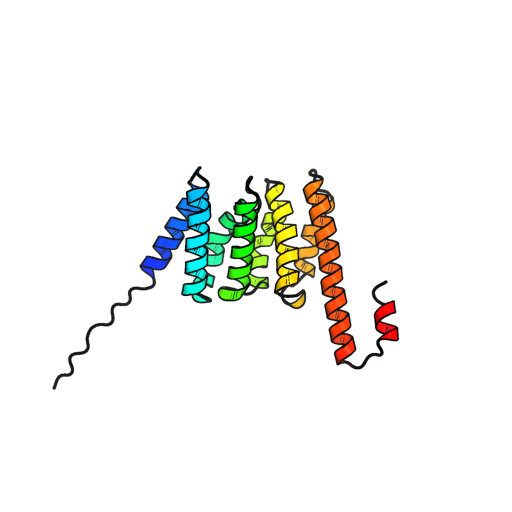.00 69.31 179 GLY A CA 1
ATOM 1396 C C . GLY A 1 179 ? -19.895 -9.333 27.710 1.00 69.31 179 GLY A C 1
ATOM 1397 O O . GLY A 1 179 ? -20.938 -9.457 28.349 1.00 69.31 179 GLY A O 1
ATOM 1398 N N . LEU A 1 180 ? -19.731 -8.340 26.829 1.00 63.97 180 LEU A N 1
ATOM 1399 C CA . LEU A 1 180 ? -20.803 -7.391 26.524 1.00 63.97 180 LEU A CA 1
ATOM 1400 C C . LEU A 1 180 ? -21.890 -8.054 25.651 1.00 63.97 180 LEU A C 1
ATOM 1402 O O . LEU A 1 180 ? -21.560 -8.663 24.630 1.00 63.97 180 LEU A O 1
ATOM 1406 N N . PRO A 1 181 ? -23.187 -7.918 25.996 1.00 59.81 181 PRO A N 1
ATOM 1407 C CA . PRO A 1 181 ? -24.279 -8.490 25.210 1.00 59.81 181 PRO A CA 1
ATOM 1408 C C . PRO A 1 181 ? -24.283 -7.968 23.764 1.00 59.81 181 PRO A C 1
ATOM 1410 O O . PRO A 1 181 ? -24.232 -6.755 23.534 1.00 59.81 181 PRO A O 1
ATOM 1413 N N . GLN A 1 182 ? -24.403 -8.875 22.784 1.00 55.91 182 GLN A N 1
ATOM 1414 C CA . GLN A 1 182 ? -24.409 -8.569 21.338 1.00 55.91 182 GLN A CA 1
ATOM 1415 C C . GLN A 1 182 ? -25.421 -7.475 20.949 1.00 55.91 182 GLN A C 1
ATOM 1417 O O . GLN A 1 182 ? -25.145 -6.677 20.055 1.00 55.91 182 GLN A O 1
ATOM 1422 N N . SER A 1 183 ? -26.546 -7.370 21.665 1.00 55.59 183 SER A N 1
ATOM 1423 C CA . SER A 1 183 ? -27.603 -6.378 21.425 1.00 55.59 183 SER A CA 1
ATOM 1424 C C . SER A 1 183 ? -27.141 -4.919 21.536 1.00 55.59 183 SER A C 1
ATOM 1426 O O . SER A 1 183 ? -27.699 -4.065 20.851 1.00 55.59 183 SER A O 1
ATOM 1428 N N . ARG A 1 184 ? -26.101 -4.619 22.331 1.00 54.06 184 ARG A N 1
ATOM 1429 C CA . ARG A 1 184 ? -25.534 -3.259 22.448 1.00 54.06 184 ARG A CA 1
ATOM 1430 C C . ARG A 1 184 ? -24.424 -2.968 21.435 1.00 54.06 184 ARG A C 1
ATOM 1432 O O . ARG A 1 184 ? -24.241 -1.815 21.063 1.00 54.06 184 ARG A O 1
ATOM 1439 N N . CYS A 1 185 ? -23.715 -3.988 20.944 1.00 48.72 185 CYS A N 1
ATOM 1440 C CA . CYS A 1 185 ? -22.651 -3.801 19.947 1.00 48.72 185 CYS A CA 1
ATOM 1441 C C . CYS A 1 185 ? -23.198 -3.351 18.584 1.00 48.72 185 CYS A C 1
ATOM 1443 O O . CYS A 1 185 ? -22.563 -2.553 17.902 1.00 48.72 185 CYS A O 1
ATOM 1445 N N . VAL A 1 186 ? -24.389 -3.824 18.202 1.00 52.19 186 VAL A N 1
ATOM 1446 C CA . VAL A 1 186 ? -25.019 -3.501 16.907 1.00 52.19 186 VAL A CA 1
ATOM 1447 C C . VAL A 1 186 ? -25.461 -2.029 16.821 1.00 52.19 186 VAL A C 1
ATOM 1449 O O . VAL A 1 186 ? -25.599 -1.498 15.724 1.00 52.19 186 VAL A O 1
ATOM 1452 N N . GLN A 1 187 ? -25.647 -1.341 17.954 1.00 52.88 187 GLN A N 1
ATOM 1453 C CA . GLN A 1 187 ? -26.043 0.074 17.988 1.00 52.88 187 GLN A CA 1
ATOM 1454 C C . GLN A 1 187 ? -24.871 1.061 17.866 1.00 52.88 187 GLN A C 1
ATOM 1456 O O . GLN A 1 187 ? -25.114 2.217 17.550 1.00 52.88 187 GLN A O 1
ATOM 1461 N N . MET A 1 188 ? -23.620 0.641 18.095 1.00 49.50 188 MET A N 1
ATOM 1462 C CA . MET A 1 188 ? -22.454 1.547 18.078 1.00 49.50 188 MET A CA 1
ATOM 1463 C C . MET A 1 188 ? -21.755 1.644 16.710 1.00 49.50 188 MET A C 1
ATOM 1465 O O . MET A 1 188 ? -20.775 2.370 16.580 1.00 49.50 188 MET A O 1
ATOM 1469 N N . LEU A 1 189 ? -22.216 0.876 15.716 1.00 48.38 189 LEU A N 1
ATOM 1470 C CA . LEU A 1 189 ? -21.611 0.759 14.379 1.00 48.38 189 LEU A CA 1
ATOM 1471 C C . LEU A 1 189 ? -22.609 1.055 13.239 1.00 48.38 189 LEU A C 1
ATOM 1473 O O . LEU A 1 189 ? -22.319 0.742 12.086 1.00 48.38 189 LEU A O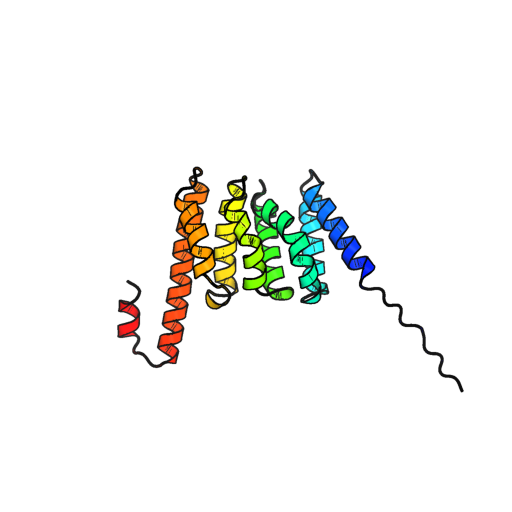 1
ATOM 1477 N N . LYS A 1 190 ? -23.779 1.617 13.566 1.00 39.84 190 LYS A N 1
ATOM 1478 C CA . LYS A 1 190 ? -24.695 2.260 12.611 1.00 39.84 190 LYS A CA 1
ATOM 1479 C C . LYS A 1 190 ? -24.456 3.760 12.635 1.00 39.84 190 LYS A C 1
ATOM 1481 O O . LYS A 1 190 ? -24.576 4.366 11.553 1.00 39.84 190 LYS A O 1
#

Foldseek 3Di:
DDDDDDDDDPPDDPVLVVLLVVLCCQLVPDPDPVSLLVSLVSLLVVCVVCFQVCLVCLLVCLVSLLVQLLDPDPVSVVSSLVSLVSCCVGHHPPASNVVNCLVQCPPPRLSSVLSVLVSLLVSCVVPFLVSYPVVVNLVSLVVQCPPPDVSSVVSSVVSVVSNLVRVLVVVLVVCVVVVHDPVVSVVVSD

pLDDT: mean 84.49, std 18.16, range [39.34, 98.62]

Solvent-accessible surface area (backbone atoms only — not comparable to full-atom values): 10641 Å² total; per-residue (Å²): 140,79,87,85,78,78,84,82,74,89,84,61,70,71,61,54,55,50,53,50,50,51,36,54,46,36,65,74,68,56,99,46,72,70,51,40,55,50,34,51,52,52,49,47,51,45,38,71,73,43,21,58,70,38,42,82,47,46,80,73,50,45,65,63,47,52,56,33,31,34,46,94,45,67,70,54,22,53,51,39,46,53,43,53,54,46,39,30,73,46,23,41,52,50,44,70,54,48,75,70,48,63,69,44,69,72,43,89,51,61,50,21,31,24,33,47,28,55,44,50,45,51,47,38,72,76,63,37,52,87,47,44,71,55,86,74,49,49,63,59,41,59,58,30,58,69,42,94,48,64,67,32,19,53,31,24,51,53,33,49,53,48,52,51,50,43,47,50,53,51,53,52,52,56,40,50,77,70,70,52,63,69,82,62,58,66,69,78,76,115

Nearest PDB structures (foldseek):
  6mq5-assembly2_B  TM=8.637E-01  e=3.864E-16  Homo sapiens
  5nr4-assembly2_B  TM=8.053E-01  e=1.216E-13  Homo sapiens
  5nr4-assembly1_A  TM=8.637E-01  e=1.236E-11  Homo sapiens
  4g3a-assembly1_A  TM=8.233E-01  e=6.360E-09  Drosophila melanogaster
  5dn7-assembly1_A  TM=8.078E-01  e=8.748E-06  Mus musculus

Organism: Champsocephalus gunnari (NCBI:txid52237)